Protein AF-A0A166QRY4-F1 (afdb_monomer_lite)

Organism: Pseudomonas fluorescens (NCBI:txid294)

Foldseek 3Di:
DDDDQPQADDALDWDAFPNATAHEHAKKFADVQVVPDPPPFDWDFQACQDPLQAGTIIDGLVVVVVSCVVPPPHFYAYPVRQCVVLVQDAWDAQKAWEDNDPQKGKIWGFQPVDHRRGSNRTHIMDMGGRQDDPVCVPPPPDRSVPRYHYGGDRSHSTDDDPTTGDHPVRVVVVVVVVVVVVVVVVVVVVVVVVVVVVVVVVVVVVVVVVVVVVVVVVVVVVVVVVVVVVVVVVPPVPDDPPLVLVVVLVVLVCVLAVPKDFDPDDDDPDDSQAKGKIKGDAPDPDDSQVVGPQWDWDQDPRNITIIIRHRDPPPPPDDD

Secondary structure (DSSP, 8-state):
-------S--SSSEEEETTEEEEEE--EESHHHHTSS-TT--EEEEEPPPTTSPPPEEEEHHHHHHHHHHSTTPEEEEHHHHHHHTT-----SSEEEEESSSS-EEEEEE-TTS-TTSGGGEEEEEEEBTTB-GGGTT-TT--HHHHSEEPP--GGG----SS----HHHHHHHHHHHHHHHHHHHHHHHHHHHHHHHHHHHHHHHHHHHHHHHHHHHHHHHHHHHHHHHHHHH---SS----HHHHHHHHHHHHH-TT-B----SS----TTS-EEEEPPTT-SS-HHHHSTTEEEEEETTTEEEEEEPPPP---PPP-

Structure (mmCIF, N/CA/C/O backbone):
data_AF-A0A166QRY4-F1
#
_entry.id   AF-A0A166QRY4-F1
#
loop_
_atom_site.group_PDB
_atom_site.id
_atom_site.type_symbol
_atom_site.label_atom_id
_atom_site.label_alt_id
_atom_site.label_comp_id
_atom_site.label_asym_id
_atom_site.label_entity_id
_atom_site.label_seq_id
_atom_site.pdbx_PDB_ins_code
_atom_site.Cartn_x
_atom_site.Cartn_y
_atom_site.Cartn_z
_atom_site.occupancy
_atom_site.B_iso_or_equiv
_atom_site.auth_seq_id
_atom_site.auth_comp_id
_atom_site.auth_asym_id
_atom_site.auth_atom_id
_atom_site.pdbx_PDB_model_num
ATOM 1 N N . MET A 1 1 ? -37.649 -19.626 8.887 1.00 35.50 1 MET A N 1
ATOM 2 C CA . MET A 1 1 ? -36.812 -19.601 10.100 1.00 35.50 1 MET A CA 1
ATOM 3 C C . MET A 1 1 ? -36.348 -18.174 10.238 1.00 35.50 1 MET A C 1
ATOM 5 O O . MET A 1 1 ? -35.526 -17.738 9.448 1.00 35.50 1 MET A O 1
ATOM 9 N N . ASP A 1 2 ? -37.020 -17.444 11.117 1.00 36.94 2 ASP A N 1
ATOM 10 C CA . ASP A 1 2 ? -36.810 -16.022 11.362 1.00 36.94 2 ASP A CA 1
ATOM 11 C C . ASP A 1 2 ? -35.565 -15.905 12.249 1.00 36.94 2 ASP A C 1
ATOM 13 O O . ASP A 1 2 ? -35.623 -16.169 13.449 1.00 36.94 2 ASP A O 1
ATOM 17 N N . GLN A 1 3 ? -34.403 -15.674 11.635 1.00 36.03 3 GLN A N 1
ATOM 18 C CA . GLN A 1 3 ? -33.195 -15.347 12.382 1.00 36.03 3 GLN A CA 1
ATOM 19 C C . GLN A 1 3 ? -33.330 -13.881 12.776 1.00 36.03 3 GLN A C 1
ATOM 21 O O . GLN A 1 3 ? -33.276 -12.997 11.923 1.00 36.03 3 GLN A O 1
ATOM 26 N N . THR A 1 4 ? -33.556 -13.629 14.064 1.00 43.25 4 THR A N 1
ATOM 27 C CA . THR A 1 4 ? -33.371 -12.303 14.655 1.00 43.25 4 THR A CA 1
ATOM 28 C C . THR A 1 4 ? -32.045 -11.730 14.156 1.00 43.25 4 THR A C 1
ATOM 30 O O . THR A 1 4 ? -31.038 -12.440 14.244 1.00 43.25 4 THR A O 1
ATOM 33 N N . PRO A 1 5 ? -32.019 -10.499 13.614 1.00 52.22 5 PRO A N 1
ATOM 34 C CA . PRO A 1 5 ? -30.778 -9.902 13.150 1.00 52.22 5 PRO A CA 1
ATOM 35 C C . PRO A 1 5 ? -29.805 -9.879 14.324 1.00 52.22 5 PRO A C 1
ATOM 37 O O . PRO A 1 5 ? -30.144 -9.392 15.406 1.00 52.22 5 PRO A O 1
ATOM 40 N N . ILE A 1 6 ? -28.627 -10.471 14.128 1.00 53.34 6 ILE A N 1
ATOM 41 C CA . ILE A 1 6 ? -27.557 -10.433 15.118 1.00 53.34 6 ILE A CA 1
ATOM 42 C C . ILE A 1 6 ? -27.237 -8.950 15.327 1.00 53.34 6 ILE A C 1
ATOM 44 O O . ILE A 1 6 ? -26.774 -8.277 14.408 1.00 53.34 6 ILE A O 1
ATOM 48 N N . LYS A 1 7 ? -27.568 -8.427 16.512 1.00 63.16 7 LYS A N 1
ATOM 49 C CA . LYS A 1 7 ? -27.348 -7.018 16.868 1.00 63.16 7 LYS A CA 1
ATOM 50 C C . LYS A 1 7 ? -25.873 -6.693 17.110 1.00 63.16 7 LYS A C 1
ATOM 52 O O . LYS A 1 7 ? -25.513 -5.523 17.074 1.00 63.16 7 LYS A O 1
ATOM 57 N N . TYR A 1 8 ? -25.053 -7.709 17.368 1.00 68.56 8 TYR A N 1
ATOM 58 C CA . TYR A 1 8 ? -23.663 -7.563 17.785 1.00 68.56 8 TYR A CA 1
ATOM 59 C C . TYR A 1 8 ? -22.704 -8.206 16.780 1.00 68.56 8 TYR A C 1
ATOM 61 O O . TYR A 1 8 ? -23.025 -9.197 16.126 1.00 68.56 8 TYR A O 1
ATOM 69 N N . THR A 1 9 ? -21.506 -7.646 16.655 1.00 69.62 9 THR A N 1
ATOM 70 C CA . THR A 1 9 ? -20.458 -8.207 15.793 1.00 69.62 9 THR A CA 1
ATOM 71 C C . THR A 1 9 ? -19.620 -9.179 16.616 1.00 69.62 9 THR A C 1
ATOM 73 O O . THR A 1 9 ? -18.906 -8.699 17.497 1.00 69.62 9 THR A O 1
ATOM 76 N N . PRO A 1 10 ? -19.644 -10.501 16.361 1.00 75.12 10 PRO A N 1
ATOM 77 C CA . PRO A 1 10 ? -18.723 -11.403 17.040 1.00 75.12 10 PRO A CA 1
ATOM 78 C C . PRO A 1 10 ? -17.288 -11.054 16.621 1.00 75.12 10 PRO A C 1
ATOM 80 O O . PRO A 1 10 ? -16.996 -10.882 15.434 1.00 75.12 10 PRO A O 1
ATOM 83 N N . LEU A 1 11 ? -16.402 -10.886 17.604 1.00 84.69 11 LEU A N 1
ATOM 84 C CA . LEU A 1 11 ? -14.993 -10.580 17.364 1.00 84.69 11 LEU A CA 1
ATOM 85 C C . LEU A 1 11 ? -14.175 -11.866 17.249 1.00 84.69 11 LEU A C 1
ATOM 87 O O . LEU A 1 11 ? -14.384 -12.814 17.997 1.00 84.69 11 LEU A O 1
ATOM 91 N N . GLY A 1 12 ? -13.196 -11.873 16.346 1.00 85.75 12 GLY A N 1
ATOM 92 C CA . GLY A 1 12 ? -12.256 -12.989 16.188 1.00 85.75 12 GLY A CA 1
ATOM 93 C C . GLY A 1 12 ? -12.793 -14.194 15.411 1.00 85.75 12 GLY A C 1
ATOM 94 O O . GLY A 1 12 ? -12.050 -15.150 15.203 1.00 85.75 12 GLY A O 1
ATOM 95 N N . GLU A 1 13 ? -14.034 -14.135 14.926 1.00 88.94 13 GLU A N 1
ATOM 96 C CA . GLU A 1 13 ? -14.637 -15.167 14.080 1.00 88.94 13 GLU A CA 1
ATOM 97 C C . GLU A 1 13 ? -14.944 -14.630 12.670 1.00 88.94 13 GLU A C 1
ATOM 99 O O . GLU A 1 13 ? -15.155 -13.422 12.496 1.00 88.94 13 GLU A O 1
ATOM 104 N N . PRO A 1 14 ? -14.963 -15.497 11.638 1.00 91.94 14 PRO A N 1
ATOM 105 C CA . PRO A 1 14 ? -15.370 -15.105 10.297 1.00 91.94 14 PRO A CA 1
ATOM 106 C C . PRO A 1 14 ? -16.837 -14.666 10.251 1.00 91.94 14 PRO A C 1
ATOM 108 O O . PRO A 1 14 ? -17.745 -15.398 10.641 1.00 91.94 14 PRO A O 1
ATOM 111 N N . ILE A 1 15 ? -17.069 -13.475 9.710 1.00 91.62 15 ILE A N 1
ATOM 112 C CA . ILE A 1 15 ? -18.391 -12.903 9.472 1.00 91.62 15 ILE A CA 1
ATOM 113 C C . ILE A 1 15 ? -18.492 -12.342 8.060 1.00 91.62 15 ILE A C 1
ATOM 115 O O . ILE A 1 15 ? -17.490 -12.042 7.413 1.00 91.62 15 ILE A O 1
ATOM 119 N N . VAL A 1 16 ? -19.719 -12.154 7.578 1.00 91.12 16 VAL A N 1
ATOM 120 C CA . VAL A 1 16 ? -19.966 -11.575 6.255 1.00 91.12 16 VAL A CA 1
ATOM 121 C C . VAL A 1 16 ? -20.345 -10.104 6.393 1.00 91.12 16 VAL A C 1
ATOM 123 O O . VAL A 1 16 ? -21.387 -9.779 6.956 1.00 91.12 16 VAL A O 1
ATOM 126 N N . ILE A 1 17 ? -19.521 -9.220 5.830 1.00 90.44 17 ILE A N 1
ATOM 127 C CA . ILE A 1 17 ? -19.792 -7.781 5.698 1.00 90.44 17 ILE A CA 1
ATOM 128 C C . ILE A 1 17 ? -19.629 -7.409 4.224 1.00 90.44 17 ILE A C 1
ATOM 130 O O . ILE A 1 17 ? -18.648 -7.797 3.591 1.00 90.44 17 ILE A O 1
ATOM 134 N N . ASP A 1 18 ? -20.589 -6.670 3.659 1.00 87.69 18 ASP A N 1
ATOM 135 C CA . ASP A 1 18 ? -20.570 -6.245 2.246 1.00 87.69 18 ASP A CA 1
ATOM 136 C C . ASP A 1 18 ? -20.353 -7.420 1.259 1.00 87.69 18 ASP A C 1
ATOM 138 O O . ASP A 1 18 ? -19.626 -7.329 0.268 1.00 87.69 18 ASP A O 1
ATOM 142 N N . GLY A 1 19 ? -20.932 -8.586 1.579 1.00 88.75 19 GLY A N 1
ATOM 143 C CA . GLY A 1 19 ? -20.804 -9.817 0.789 1.00 88.75 19 GLY A CA 1
ATOM 144 C C . GLY A 1 19 ? -19.414 -10.470 0.805 1.00 88.75 19 GLY A C 1
ATOM 145 O O . GLY A 1 19 ? -19.190 -11.414 0.049 1.00 88.75 19 GLY A O 1
ATOM 146 N N . GLN A 1 20 ? -18.483 -9.995 1.639 1.00 91.81 20 GLN A N 1
ATOM 147 C CA . GLN A 1 20 ? -17.152 -10.576 1.820 1.00 91.81 20 GLN A CA 1
ATOM 148 C C . GLN A 1 20 ? -17.028 -11.210 3.204 1.00 91.81 20 GLN A C 1
ATOM 150 O O . GLN A 1 20 ? -17.426 -10.618 4.204 1.00 91.81 20 GLN A O 1
ATOM 155 N N . GLU A 1 21 ? -16.431 -12.398 3.252 1.00 93.06 21 GLU A N 1
ATOM 156 C CA . GLU A 1 21 ? -16.035 -13.039 4.503 1.00 93.06 21 GLU A CA 1
ATOM 157 C C . GLU A 1 21 ? -14.782 -12.352 5.059 1.00 93.06 21 GLU A C 1
ATOM 159 O O . GLU A 1 21 ? -13.750 -12.238 4.385 1.00 93.06 21 GLU A O 1
ATOM 164 N N . VAL A 1 22 ? -14.898 -11.839 6.278 1.00 94.19 22 VAL A N 1
ATOM 165 C CA . VAL A 1 22 ? -13.875 -11.060 6.972 1.00 94.19 22 VAL A CA 1
ATOM 166 C C . VAL A 1 22 ? -13.855 -11.420 8.447 1.00 94.19 22 VAL A C 1
ATOM 168 O O . VAL A 1 22 ? -14.831 -11.929 8.983 1.00 94.19 22 VAL A O 1
ATOM 171 N N . ILE A 1 23 ? -12.763 -11.092 9.121 1.00 94.06 23 ILE A N 1
ATOM 172 C CA . ILE A 1 23 ? -12.686 -11.152 10.579 1.00 94.06 23 ILE A CA 1
ATOM 173 C C . ILE A 1 23 ? -12.652 -9.726 11.098 1.00 94.06 23 ILE A C 1
ATOM 175 O O . ILE A 1 23 ? -11.825 -8.918 10.664 1.00 94.06 23 ILE A O 1
ATOM 179 N N . VAL A 1 24 ? -13.542 -9.421 12.034 1.00 92.81 24 VAL A N 1
ATOM 180 C CA . VAL A 1 24 ? -13.483 -8.177 12.798 1.00 92.81 24 VAL A CA 1
ATOM 181 C C . VAL A 1 24 ? -12.777 -8.471 14.103 1.00 92.81 24 VAL A C 1
ATOM 183 O O . VAL A 1 24 ? -13.079 -9.451 14.781 1.00 92.81 24 VAL A O 1
ATOM 186 N N . PHE A 1 25 ? -11.788 -7.653 14.425 1.00 91.38 25 PHE A N 1
ATOM 187 C CA . PHE A 1 25 ? -10.904 -7.892 15.548 1.00 91.38 25 PHE A CA 1
ATOM 188 C C . PHE A 1 25 ? -10.776 -6.654 16.427 1.00 91.38 25 PHE A C 1
ATOM 190 O O . PHE A 1 25 ? -10.977 -5.528 15.963 1.00 91.38 25 PHE A O 1
ATOM 197 N N . ARG A 1 26 ? -10.431 -6.871 17.700 1.00 89.12 26 ARG A N 1
ATOM 198 C CA . ARG A 1 26 ? -10.209 -5.785 18.654 1.00 89.12 26 ARG A CA 1
ATOM 199 C C . ARG A 1 26 ? -9.051 -4.903 18.202 1.00 89.12 26 ARG A C 1
ATOM 201 O O . ARG A 1 26 ? -7.948 -5.367 17.921 1.00 89.12 26 ARG A O 1
ATOM 208 N N . ASP A 1 27 ? -9.316 -3.615 18.128 1.00 92.12 27 ASP A N 1
ATOM 209 C CA . ASP A 1 27 ? -8.338 -2.575 17.873 1.00 92.12 27 ASP A CA 1
ATOM 210 C C . ASP A 1 27 ? -8.426 -1.512 18.973 1.00 92.12 27 ASP A C 1
ATOM 212 O O . ASP A 1 27 ? -9.397 -1.417 19.727 1.00 92.12 27 ASP A O 1
ATOM 216 N N . VAL A 1 28 ? -7.366 -0.723 19.096 1.00 91.69 28 VAL A N 1
ATOM 217 C CA . VAL A 1 28 ? -7.230 0.318 20.109 1.00 91.69 28 VAL A CA 1
ATOM 218 C C . VAL A 1 28 ? -6.965 1.676 19.479 1.00 91.69 28 VAL A C 1
ATOM 220 O O . VAL A 1 28 ? -6.310 1.797 18.445 1.00 91.69 28 VAL A O 1
ATOM 223 N N . LEU A 1 29 ? -7.457 2.723 20.127 1.00 90.88 29 LEU A N 1
ATOM 224 C CA . LEU A 1 29 ? -7.289 4.114 19.743 1.00 90.88 29 LEU A CA 1
ATOM 225 C C . LEU A 1 29 ? -6.290 4.780 20.681 1.00 90.88 29 LEU A C 1
ATOM 227 O O . LEU A 1 29 ? -6.434 4.724 21.901 1.00 90.88 29 LEU A O 1
ATOM 231 N N . GLY A 1 30 ? -5.312 5.473 20.103 1.00 74.00 30 GLY A N 1
ATOM 232 C CA . GLY A 1 30 ? -4.407 6.336 20.858 1.00 74.00 30 GLY A CA 1
ATOM 233 C C . GLY A 1 30 ? -3.295 5.611 21.624 1.00 74.00 30 GLY A C 1
ATOM 234 O O . GLY A 1 30 ? -3.301 4.401 21.841 1.00 74.00 30 GLY A O 1
ATOM 235 N N . ALA A 1 31 ? -2.284 6.388 22.016 1.00 63.22 31 ALA A N 1
ATOM 236 C CA . ALA A 1 31 ? -1.049 5.873 22.609 1.00 63.22 31 ALA A CA 1
ATOM 237 C C . ALA A 1 31 ? -1.193 5.472 24.088 1.00 63.22 31 ALA A C 1
ATOM 239 O O . ALA A 1 31 ? -0.391 4.685 24.591 1.00 63.22 31 ALA A O 1
ATOM 240 N N . GLU A 1 32 ? -2.198 5.987 24.801 1.00 64.19 32 GLU A N 1
ATOM 241 C CA . GLU A 1 32 ? -2.432 5.612 26.202 1.00 64.19 32 GLU A CA 1
ATOM 242 C C . GLU A 1 32 ? -2.959 4.185 26.331 1.00 64.19 32 GLU A C 1
ATOM 244 O O . GLU A 1 32 ? -2.572 3.470 27.255 1.00 64.19 32 GLU A O 1
ATOM 249 N N . SER A 1 33 ? -3.744 3.740 25.352 1.00 58.81 33 SER A N 1
ATOM 250 C CA . SER A 1 33 ? -4.240 2.367 25.251 1.00 58.81 33 SER A CA 1
ATOM 251 C C . SER A 1 33 ? -3.088 1.368 25.078 1.00 58.81 33 SER A C 1
ATOM 253 O O . SER A 1 33 ? -3.091 0.305 25.686 1.00 58.81 33 SER A O 1
ATOM 255 N N . THR A 1 34 ? -2.024 1.750 24.359 1.00 60.09 34 THR A N 1
ATOM 256 C CA . THR A 1 34 ? -0.844 0.887 24.137 1.00 60.09 34 THR A CA 1
ATOM 257 C C . THR A 1 34 ? 0.122 0.789 25.318 1.00 60.09 34 THR A C 1
ATOM 259 O O . THR A 1 34 ? 0.982 -0.082 25.329 1.00 60.09 34 THR A O 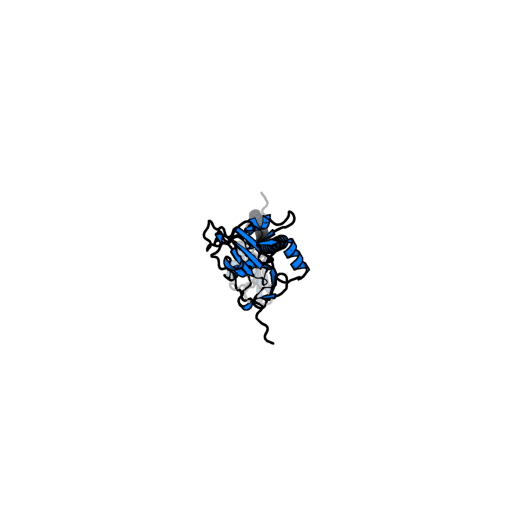1
ATOM 262 N N . ARG A 1 35 ? 0.016 1.674 26.320 1.00 59.41 35 ARG A N 1
ATOM 263 C CA . ARG A 1 35 ? 0.876 1.633 27.521 1.00 59.41 35 ARG A CA 1
ATOM 264 C C . ARG A 1 35 ? 0.404 0.620 28.567 1.00 59.41 35 ARG A C 1
ATOM 266 O O . ARG A 1 35 ? 1.101 0.417 29.556 1.00 59.41 35 ARG A O 1
ATOM 273 N N . LYS A 1 36 ? -0.795 0.060 28.385 1.00 57.81 36 LYS A N 1
ATOM 274 C CA . LYS A 1 36 ? -1.464 -0.830 29.347 1.00 57.81 36 LYS A CA 1
ATOM 275 C C . LYS A 1 36 ? -1.199 -2.300 29.080 1.00 57.81 36 LYS A C 1
ATOM 277 O O . LYS A 1 36 ? -1.257 -3.094 30.014 1.00 57.81 36 LYS A O 1
ATOM 282 N N . GLY A 1 37 ? -0.868 -2.622 27.836 1.00 54.72 37 GLY A N 1
ATOM 283 C CA . GLY A 1 37 ? -0.318 -3.911 27.485 1.00 54.72 37 GLY A CA 1
ATOM 284 C C . GLY A 1 37 ? 0.975 -4.151 28.236 1.00 54.72 37 GLY A C 1
ATOM 285 O O . GLY A 1 37 ? 1.810 -3.249 28.335 1.00 54.72 37 GLY A O 1
ATOM 286 N N . GLY A 1 38 ? 1.150 -5.345 28.798 1.00 55.06 38 GLY A N 1
ATOM 287 C CA . GLY A 1 38 ? 2.420 -5.704 29.430 1.00 55.06 38 GLY A CA 1
ATOM 288 C C . GLY A 1 38 ? 3.596 -5.524 28.458 1.00 55.06 38 GLY A C 1
ATOM 289 O O . GLY A 1 38 ? 3.404 -5.352 27.257 1.00 55.06 38 GLY A O 1
ATOM 290 N N . GLU A 1 39 ? 4.837 -5.646 28.940 1.00 53.44 39 GLU A N 1
ATOM 291 C CA . GLU A 1 39 ? 6.077 -5.467 28.146 1.00 53.44 39 GLU A CA 1
ATOM 292 C C . GLU A 1 39 ? 6.190 -6.337 26.860 1.00 53.44 39 GLU A C 1
ATOM 294 O O . GLU A 1 39 ? 7.189 -6.259 26.148 1.00 53.44 39 GLU A O 1
ATOM 299 N N . LYS A 1 40 ? 5.193 -7.178 26.550 1.00 58.53 40 LYS A N 1
ATOM 300 C CA . LYS A 1 40 ? 5.141 -8.105 25.412 1.00 58.53 40 LYS A CA 1
ATOM 301 C C . LYS A 1 40 ? 4.157 -7.724 24.297 1.00 58.53 40 LYS A C 1
ATOM 303 O O . LYS A 1 40 ? 4.198 -8.374 23.252 1.00 58.53 40 LYS A O 1
ATOM 308 N N . GLU A 1 41 ? 3.285 -6.736 24.485 1.00 68.88 41 GLU A N 1
ATOM 309 C CA . GLU A 1 41 ? 2.301 -6.361 23.457 1.00 68.88 41 GLU A CA 1
ATOM 310 C C . GLU A 1 41 ? 2.934 -5.427 22.420 1.00 68.88 41 GLU A C 1
ATOM 312 O O . GLU A 1 41 ? 3.417 -4.335 22.731 1.00 68.88 41 GLU A O 1
ATOM 317 N N . VAL A 1 42 ? 2.971 -5.877 21.164 1.00 83.00 42 VAL A N 1
ATOM 318 C CA . VAL A 1 42 ? 3.560 -5.120 20.057 1.00 83.00 42 VAL A CA 1
ATOM 319 C C . VAL A 1 42 ? 2.426 -4.615 19.185 1.00 83.00 42 VAL A C 1
ATOM 321 O O . VAL A 1 42 ? 1.813 -5.374 18.452 1.00 83.00 42 VAL A O 1
ATOM 324 N N . PHE A 1 43 ? 2.155 -3.315 19.234 1.00 86.94 43 PHE A N 1
ATOM 325 C CA . PHE A 1 43 ? 1.064 -2.729 18.458 1.00 86.94 43 PHE A CA 1
ATOM 326 C C . PHE A 1 43 ? 1.510 -2.279 17.064 1.00 86.94 43 PHE A C 1
ATOM 328 O O . PHE A 1 43 ? 2.552 -1.635 16.901 1.00 86.94 43 PHE A O 1
ATOM 335 N N . THR A 1 44 ? 0.688 -2.538 16.050 1.00 88.75 44 THR A N 1
ATOM 336 C CA . THR A 1 44 ? 0.875 -2.025 14.685 1.00 88.75 44 THR A CA 1
ATOM 337 C C . THR A 1 44 ? -0.204 -1.013 14.339 1.00 88.75 44 THR A C 1
ATOM 339 O O . THR A 1 44 ? -1.379 -1.239 14.602 1.00 88.75 44 THR A O 1
ATOM 342 N N . VAL A 1 45 ? 0.193 0.111 13.737 1.00 90.69 45 VAL A N 1
ATOM 343 C CA . VAL A 1 45 ? -0.746 1.132 13.260 1.00 90.69 45 VAL A CA 1
ATOM 344 C C . VAL A 1 45 ? -1.413 0.631 11.982 1.00 90.69 45 VAL A C 1
ATOM 346 O O . VAL A 1 45 ? -0.749 0.503 10.953 1.00 90.69 45 VAL A O 1
ATOM 349 N N . ILE A 1 46 ? -2.718 0.373 12.048 1.00 91.06 46 ILE A N 1
ATOM 350 C CA . ILE A 1 46 ? -3.523 -0.066 10.896 1.00 91.06 46 ILE A CA 1
ATOM 351 C C . ILE A 1 46 ? -4.190 1.109 10.184 1.00 91.06 46 ILE A C 1
ATOM 353 O O . ILE A 1 46 ? -4.393 1.068 8.973 1.00 91.06 46 ILE A O 1
ATOM 357 N N . GLU A 1 47 ? -4.465 2.187 10.918 1.00 91.62 47 GLU A N 1
ATOM 358 C CA . GLU A 1 47 ? -4.954 3.438 10.356 1.00 91.62 47 GLU A CA 1
ATOM 359 C C . GLU A 1 47 ? -4.287 4.616 11.079 1.00 91.62 47 GLU A C 1
ATOM 361 O O . GLU A 1 47 ? -4.348 4.696 12.310 1.00 91.62 47 GLU A O 1
ATOM 366 N N . PRO A 1 48 ? -3.621 5.536 10.357 1.00 91.62 48 PRO A N 1
ATOM 367 C CA . PRO A 1 48 ? -2.966 6.676 10.981 1.00 91.62 48 PRO A CA 1
ATOM 368 C C . PRO A 1 48 ? -3.986 7.637 11.606 1.00 91.62 48 PRO A C 1
ATOM 370 O O . PRO A 1 48 ? -5.197 7.540 11.386 1.00 91.62 48 PRO A O 1
ATOM 373 N N . ALA A 1 49 ? -3.479 8.592 12.388 1.00 92.19 49 ALA A N 1
ATOM 374 C CA . ALA A 1 49 ? -4.304 9.668 12.916 1.00 92.19 49 ALA A CA 1
ATOM 375 C C . ALA A 1 49 ? -4.992 10.428 11.769 1.00 92.19 49 ALA A C 1
ATOM 377 O O . ALA A 1 49 ? -4.374 10.735 10.745 1.00 92.19 49 ALA A O 1
ATOM 378 N N . SER A 1 50 ? -6.279 10.715 11.946 1.00 91.56 50 SER A N 1
ATOM 379 C CA . SER A 1 50 ? -7.080 11.421 10.945 1.00 91.56 50 SER A CA 1
ATOM 380 C C . SER A 1 50 ? -6.752 12.919 10.945 1.00 91.56 50 SER A C 1
ATOM 382 O O . SER A 1 50 ? -6.502 13.481 12.015 1.00 91.56 50 SER A O 1
ATOM 384 N N . PRO A 1 51 ? -6.869 13.621 9.800 1.00 87.81 51 PRO A N 1
ATOM 385 C CA . PRO A 1 51 ? -6.850 15.085 9.762 1.00 87.81 51 PRO A CA 1
ATOM 386 C C . PRO A 1 51 ? -7.892 15.746 10.680 1.00 87.81 51 PRO A C 1
ATOM 388 O O . PRO A 1 51 ? -7.681 16.868 11.128 1.00 87.81 51 PRO A O 1
ATOM 391 N N . SER A 1 52 ? -8.993 15.050 10.993 1.00 83.31 52 SER A N 1
ATOM 392 C CA . SER A 1 52 ? -10.013 15.505 11.953 1.00 83.31 52 SER A CA 1
ATOM 393 C C . SER A 1 52 ? -9.563 15.444 13.421 1.00 83.31 52 SER A C 1
ATOM 395 O O . SER A 1 52 ? -10.328 15.793 14.314 1.00 83.31 52 SER A O 1
ATOM 397 N N . GLY A 1 53 ? -8.339 14.982 13.690 1.00 86.81 53 GLY A N 1
ATOM 398 C CA . GLY A 1 53 ? -7.767 14.871 15.030 1.00 86.81 53 GLY A CA 1
ATOM 399 C C . GLY A 1 53 ? -8.018 13.532 15.725 1.00 86.81 53 GLY A C 1
ATOM 400 O O . GLY A 1 53 ? -7.486 13.328 16.811 1.00 86.81 53 GLY A O 1
ATOM 401 N N . ARG A 1 54 ? -8.760 12.601 15.104 1.00 93.12 54 ARG A N 1
ATOM 402 C CA . ARG A 1 54 ? -8.924 11.226 15.612 1.00 93.12 54 ARG A CA 1
ATOM 403 C C . ARG A 1 54 ? -7.545 10.567 15.812 1.00 93.12 54 ARG A C 1
ATOM 405 O O . ARG A 1 54 ? -6.752 10.585 14.862 1.00 93.12 54 ARG A O 1
ATOM 412 N N . PRO A 1 55 ? -7.264 9.945 16.973 1.00 93.00 55 PRO A N 1
ATOM 413 C CA . PRO A 1 55 ? -6.026 9.206 17.199 1.00 93.00 55 PRO A CA 1
ATOM 414 C C . PRO A 1 55 ? -5.822 8.064 16.200 1.00 93.00 55 PRO A C 1
ATOM 416 O O . PRO A 1 55 ? -6.771 7.580 15.585 1.00 93.00 55 PRO A O 1
ATOM 419 N N . ALA A 1 56 ? -4.576 7.612 16.056 1.00 92.62 56 ALA A N 1
ATOM 420 C CA . ALA A 1 56 ? -4.275 6.426 15.261 1.00 92.62 56 ALA A CA 1
ATOM 421 C C . ALA A 1 56 ? -4.984 5.185 15.829 1.00 92.62 56 ALA A C 1
ATOM 423 O O . ALA A 1 56 ? -5.147 5.066 17.046 1.00 92.62 56 ALA A O 1
ATOM 424 N N . ILE A 1 57 ? -5.371 4.282 14.930 1.00 93.25 57 ILE A N 1
ATOM 425 C CA . ILE A 1 57 ? -5.930 2.972 15.258 1.00 93.25 57 ILE A CA 1
ATOM 426 C C . ILE A 1 57 ? -4.801 1.955 15.202 1.00 93.25 57 ILE A C 1
ATOM 428 O O . ILE A 1 57 ? -4.070 1.879 14.205 1.00 93.25 57 ILE A O 1
ATOM 432 N N . LEU A 1 58 ? -4.657 1.182 16.269 1.00 92.00 58 LEU A N 1
ATOM 433 C CA . LEU A 1 58 ? -3.628 0.170 16.405 1.00 92.00 58 LEU A CA 1
ATOM 434 C C . LEU A 1 58 ? -4.243 -1.187 16.726 1.00 92.00 58 LEU A C 1
ATOM 436 O O . LEU A 1 58 ? -5.318 -1.271 17.302 1.00 92.00 58 LEU A O 1
ATOM 440 N N . ILE A 1 59 ? -3.536 -2.249 16.374 1.00 90.88 59 ILE A N 1
ATOM 441 C CA . ILE A 1 59 ? -3.916 -3.632 16.672 1.00 90.88 59 ILE A CA 1
ATOM 442 C C . ILE A 1 59 ? -2.723 -4.348 17.301 1.00 90.88 59 ILE A C 1
ATOM 444 O O . ILE A 1 59 ? -1.582 -4.027 16.947 1.00 90.88 59 ILE A O 1
ATOM 448 N N . ASP A 1 60 ? -2.960 -5.290 18.215 1.00 89.88 60 ASP A N 1
ATOM 449 C CA . ASP A 1 60 ? -1.883 -6.155 18.704 1.00 89.88 60 ASP A CA 1
ATOM 450 C C . ASP A 1 60 ? -1.419 -7.073 17.565 1.00 89.88 60 ASP A C 1
ATOM 452 O O . ASP A 1 60 ? -2.187 -7.819 16.955 1.00 89.88 60 ASP A O 1
ATOM 456 N N . GLU A 1 61 ? -0.132 -6.989 17.250 1.00 89.56 61 GLU A N 1
ATOM 457 C CA . GLU A 1 61 ? 0.517 -7.752 16.197 1.00 89.56 61 GLU A CA 1
ATOM 458 C C . GLU A 1 61 ? 0.572 -9.245 16.533 1.00 89.56 61 GLU A C 1
ATOM 460 O O . GLU A 1 61 ? 0.441 -10.070 15.629 1.00 89.56 61 GLU A O 1
ATOM 465 N N . ASN A 1 62 ? 0.708 -9.616 17.810 1.00 89.50 62 ASN A N 1
ATOM 466 C CA . ASN A 1 62 ? 0.710 -11.024 18.218 1.00 89.50 62 ASN A CA 1
ATOM 467 C C . ASN A 1 62 ? -0.639 -11.680 17.931 1.00 89.50 62 ASN A C 1
ATOM 469 O O . ASN A 1 62 ? -0.709 -12.813 17.460 1.00 89.50 62 ASN A O 1
ATOM 473 N N . GLU A 1 63 ? -1.714 -10.957 18.207 1.00 88.44 63 GLU A N 1
ATOM 474 C CA . GLU A 1 63 ? -3.070 -11.439 18.001 1.00 88.44 63 GLU A CA 1
ATOM 475 C C . GLU A 1 63 ? -3.448 -11.436 16.528 1.00 88.44 63 GLU A C 1
ATOM 477 O O . GLU A 1 63 ? -4.006 -12.417 16.041 1.00 88.44 63 GLU A O 1
ATOM 482 N N . LEU A 1 64 ? -3.051 -10.397 15.789 1.00 91.38 64 LEU A N 1
ATOM 483 C CA . LEU A 1 64 ? -3.200 -10.377 14.340 1.00 91.38 64 LEU A CA 1
ATOM 484 C C . LEU A 1 64 ? -2.473 -11.565 13.689 1.00 91.38 64 LEU A C 1
ATOM 486 O O . LEU A 1 64 ? -3.030 -12.189 12.788 1.00 91.38 64 LEU A O 1
ATOM 490 N N . ASN A 1 65 ? -1.273 -11.918 14.164 1.00 91.50 65 ASN A N 1
ATOM 491 C CA . ASN A 1 65 ? -0.550 -13.105 13.700 1.00 91.50 65 ASN A CA 1
ATOM 492 C C . ASN A 1 65 ? -1.315 -14.400 14.002 1.00 91.50 65 ASN A C 1
ATOM 494 O O . ASN A 1 65 ? -1.462 -15.222 13.103 1.00 91.50 65 ASN A O 1
ATOM 498 N N . ARG A 1 66 ? -1.871 -14.560 15.210 1.00 90.56 66 ARG A N 1
ATOM 499 C CA . ARG A 1 66 ? -2.714 -15.727 15.537 1.00 90.56 66 ARG A CA 1
ATOM 500 C C . ARG A 1 66 ? -3.920 -15.829 14.608 1.00 90.56 66 ARG A C 1
ATOM 502 O O . ARG A 1 66 ? -4.165 -16.887 14.050 1.00 90.56 66 ARG A O 1
ATOM 509 N N . MET A 1 67 ? -4.605 -14.719 14.333 1.00 91.12 67 MET A N 1
ATOM 510 C CA . MET A 1 67 ? -5.731 -14.715 13.389 1.00 91.12 67 MET A CA 1
ATOM 511 C C . MET A 1 67 ? -5.311 -15.111 11.966 1.00 91.12 67 MET A C 1
ATOM 513 O O . MET A 1 67 ? -6.092 -15.719 11.239 1.00 91.12 67 MET A O 1
ATOM 517 N N . ARG A 1 68 ? -4.083 -14.781 11.546 1.00 91.38 68 ARG A N 1
ATOM 518 C CA . ARG A 1 68 ? -3.529 -15.208 10.249 1.00 91.38 68 ARG A CA 1
ATOM 519 C C . ARG A 1 68 ? -3.201 -16.700 10.219 1.00 91.38 68 ARG A C 1
ATOM 521 O O . ARG A 1 68 ? -3.295 -17.299 9.150 1.00 91.38 68 ARG A O 1
ATOM 528 N N . GLU A 1 69 ? -2.806 -17.270 11.355 1.00 92.06 69 GLU A N 1
ATOM 529 C CA . GLU A 1 69 ? -2.554 -18.705 11.523 1.00 92.06 69 GLU A CA 1
ATOM 530 C C . GLU A 1 69 ? -3.864 -19.503 11.549 1.00 92.06 69 GLU A C 1
ATOM 532 O O . GLU A 1 69 ? -3.987 -20.485 10.817 1.00 92.06 69 GLU A O 1
ATOM 537 N N . ASP A 1 70 ? -4.847 -19.045 12.328 1.00 93.12 70 ASP A N 1
ATOM 538 C CA . ASP A 1 70 ? -6.144 -19.708 12.502 1.00 93.12 70 ASP A CA 1
ATOM 539 C C . ASP A 1 70 ? -7.014 -19.611 11.236 1.00 93.12 70 ASP A C 1
ATOM 541 O O . ASP A 1 70 ? -7.685 -20.572 10.855 1.00 93.12 70 ASP A O 1
ATOM 545 N N . TYR A 1 71 ? -6.965 -18.466 10.544 1.00 92.88 71 TYR A N 1
ATOM 546 C CA . TYR A 1 71 ? -7.797 -18.169 9.376 1.00 92.88 71 TYR A CA 1
ATOM 547 C C . TYR A 1 71 ? -6.964 -17.650 8.190 1.00 92.88 71 TYR A C 1
ATOM 549 O O . TYR A 1 71 ? -7.008 -16.462 7.832 1.00 92.88 71 TYR A O 1
ATOM 557 N N . PRO A 1 72 ? -6.189 -18.532 7.533 1.00 91.50 72 PRO A N 1
ATOM 558 C CA . PRO A 1 72 ? -5.282 -18.131 6.469 1.00 91.50 72 PRO A CA 1
ATOM 559 C C . PRO A 1 72 ? -6.039 -17.564 5.262 1.00 91.50 72 PRO A C 1
ATOM 561 O O . PRO A 1 72 ? -6.943 -18.185 4.708 1.00 91.50 72 PRO A O 1
ATOM 564 N N . GLY A 1 73 ? -5.628 -16.377 4.812 1.00 89.25 73 GLY A N 1
ATOM 565 C CA . GLY A 1 73 ? -6.183 -15.715 3.626 1.00 89.25 73 GLY A CA 1
ATOM 566 C C . GLY A 1 73 ? -7.450 -14.887 3.864 1.00 89.25 73 GLY A C 1
ATOM 567 O O . GLY A 1 73 ? -7.836 -14.133 2.967 1.00 89.25 73 GLY A O 1
ATOM 568 N N . ILE A 1 74 ? -8.056 -14.950 5.055 1.00 94.00 74 ILE A N 1
ATOM 569 C CA . ILE A 1 74 ? -9.191 -14.092 5.417 1.00 94.00 74 ILE A CA 1
ATOM 570 C C . ILE A 1 74 ? -8.676 -12.707 5.828 1.00 94.00 74 ILE A C 1
ATOM 572 O O . ILE A 1 74 ? -7.694 -12.560 6.561 1.00 94.00 74 ILE A O 1
ATOM 576 N N . LYS A 1 75 ? -9.331 -11.653 5.330 1.00 94.62 75 LYS A N 1
ATOM 577 C CA . LYS A 1 75 ? -8.971 -10.272 5.672 1.00 94.62 75 LYS A CA 1
ATOM 578 C C . LYS A 1 75 ? -9.428 -9.967 7.095 1.00 94.62 75 LYS A C 1
ATOM 580 O O . LYS A 1 75 ? -10.585 -10.192 7.431 1.00 94.62 75 LYS A O 1
ATOM 585 N N . VAL A 1 76 ? -8.527 -9.401 7.893 1.00 94.75 76 VAL A N 1
ATOM 586 C CA . VAL A 1 76 ? -8.843 -8.915 9.244 1.00 94.75 76 VAL A CA 1
ATOM 587 C C . VAL A 1 76 ? -8.978 -7.397 9.207 1.00 94.75 76 VAL A C 1
ATOM 589 O O . VAL A 1 76 ? -8.165 -6.727 8.567 1.00 94.75 76 VAL A O 1
ATOM 592 N N . PHE A 1 77 ? -9.980 -6.870 9.895 1.00 95.06 77 PHE A N 1
ATOM 593 C CA . PHE A 1 77 ? -10.239 -5.445 10.066 1.00 95.06 77 PHE A CA 1
ATOM 594 C C . PHE A 1 77 ? -10.420 -5.122 11.548 1.00 95.06 77 PHE A C 1
ATOM 596 O O . PHE A 1 77 ? -10.903 -5.958 12.309 1.00 95.06 77 PHE A O 1
ATOM 603 N N . GLY A 1 78 ? -10.042 -3.910 11.948 1.00 94.19 78 GLY A N 1
ATOM 604 C CA . GLY A 1 78 ? -10.307 -3.426 13.301 1.00 94.19 78 GLY A CA 1
ATOM 605 C C . GLY A 1 78 ? -11.784 -3.066 13.503 1.00 94.19 78 GLY A C 1
ATOM 606 O O . GLY A 1 78 ? -12.449 -2.612 12.566 1.00 94.19 78 GLY A O 1
ATOM 607 N N . LEU A 1 79 ? -12.302 -3.255 14.716 1.00 94.12 79 LEU A N 1
ATOM 608 C CA . LEU A 1 79 ? -13.660 -2.857 15.084 1.00 94.12 79 LEU A CA 1
ATOM 609 C C . LEU A 1 79 ? -13.858 -1.345 14.908 1.00 94.12 79 LEU A C 1
ATOM 611 O O . LEU A 1 79 ? -14.700 -0.913 14.116 1.00 94.12 79 LEU A O 1
ATOM 615 N N . TRP A 1 80 ? -13.058 -0.529 15.596 1.00 94.81 80 TRP A N 1
ATOM 616 C CA . TRP A 1 80 ? -13.114 0.925 15.488 1.00 94.81 80 TRP A CA 1
ATOM 617 C C . TRP A 1 80 ? -12.794 1.388 14.073 1.00 94.81 80 TRP A C 1
ATOM 619 O O . TRP A 1 80 ? -13.430 2.323 13.585 1.00 94.81 80 TRP A O 1
ATOM 629 N N . GLN A 1 81 ? -11.876 0.710 13.380 1.00 94.94 81 GLN A N 1
ATOM 630 C CA . GLN A 1 81 ? -11.590 0.964 11.969 1.00 94.94 81 GLN A CA 1
ATOM 631 C C . GLN A 1 81 ? -12.861 0.919 11.105 1.00 94.94 81 GLN A C 1
ATOM 633 O O . GLN A 1 81 ? -13.129 1.850 10.342 1.00 94.94 81 GLN A O 1
ATOM 638 N N . ILE A 1 82 ? -13.675 -0.131 11.243 1.00 94.81 82 ILE A N 1
ATOM 639 C CA . ILE A 1 82 ? -14.937 -0.263 10.503 1.00 94.81 82 ILE A CA 1
ATOM 640 C C . ILE A 1 82 ? -15.950 0.789 10.964 1.00 94.81 82 ILE A C 1
ATOM 642 O O . ILE A 1 82 ? -16.588 1.431 10.125 1.00 94.81 82 ILE A O 1
ATOM 646 N N . LEU A 1 83 ? -16.102 0.991 12.274 1.00 94.50 83 LEU A N 1
ATOM 647 C CA . LEU A 1 83 ? -17.100 1.914 12.819 1.00 94.50 83 LEU A CA 1
ATOM 648 C C . LEU A 1 83 ? -16.843 3.367 12.400 1.00 94.50 83 LEU A C 1
ATOM 650 O O . LEU A 1 83 ? -17.776 4.060 11.986 1.00 94.50 83 LEU A O 1
ATOM 654 N N . PHE A 1 84 ? -15.589 3.823 12.438 1.00 94.44 84 PHE A N 1
ATOM 655 C CA . PHE A 1 84 ? -15.219 5.155 11.957 1.00 94.44 84 PHE A CA 1
ATOM 656 C C . PHE A 1 84 ? -15.347 5.278 10.441 1.00 94.44 84 PHE A C 1
ATOM 658 O O . PHE A 1 84 ? -15.813 6.311 9.965 1.00 94.44 84 PHE A O 1
ATOM 665 N N . HIS A 1 85 ? -14.985 4.240 9.680 1.00 94.75 85 HIS A N 1
ATOM 666 C CA . HIS A 1 85 ? -15.130 4.254 8.223 1.00 94.75 85 HIS A CA 1
ATOM 667 C C . HIS A 1 85 ? -16.585 4.439 7.773 1.00 94.75 85 HIS A C 1
ATOM 669 O O . HIS A 1 85 ? -16.839 5.062 6.745 1.00 94.75 85 HIS A O 1
ATOM 675 N N . ASN A 1 86 ? -17.532 3.912 8.550 1.00 93.75 86 ASN A N 1
ATOM 676 C CA . ASN A 1 86 ? -18.965 3.991 8.275 1.00 93.75 86 ASN A CA 1
ATOM 677 C C . ASN A 1 86 ? -19.669 5.149 8.998 1.00 93.75 86 ASN A C 1
ATOM 679 O O . ASN A 1 86 ? -20.898 5.192 8.994 1.00 93.75 86 ASN A O 1
ATOM 683 N N . GLU A 1 87 ? -18.916 6.053 9.636 1.00 93.12 87 GLU A N 1
ATOM 684 C CA . GLU A 1 87 ? -19.453 7.196 10.390 1.00 93.12 87 GLU A CA 1
ATOM 685 C C . GLU A 1 87 ? -20.480 6.779 11.466 1.00 93.12 87 GLU A C 1
ATOM 687 O O . GLU A 1 87 ? -21.432 7.497 11.758 1.00 93.12 87 GLU A O 1
ATOM 692 N N . LYS A 1 88 ? -20.300 5.593 12.066 1.00 92.94 88 LYS A N 1
ATOM 693 C CA . LYS A 1 88 ? -21.212 5.039 13.085 1.00 92.94 88 LYS A CA 1
ATOM 694 C C . LYS A 1 88 ? -20.849 5.432 14.515 1.00 92.94 88 LYS A C 1
ATOM 696 O O . LYS A 1 88 ? -21.600 5.132 15.435 1.00 92.94 88 LYS A O 1
ATOM 701 N N . VAL A 1 89 ? -19.705 6.083 14.715 1.00 92.81 89 VAL A N 1
ATOM 702 C CA . VAL A 1 89 ? -19.256 6.534 16.036 1.00 92.81 89 VAL A CA 1
ATOM 703 C C . VAL A 1 89 ? -19.864 7.900 16.344 1.00 92.81 89 VAL A C 1
ATOM 705 O O . VAL A 1 89 ? -19.384 8.925 15.861 1.00 92.81 89 VAL A O 1
ATOM 708 N N . THR A 1 90 ? -20.905 7.910 17.175 1.00 92.31 90 THR A N 1
ATOM 709 C CA . THR A 1 90 ? -21.526 9.137 17.686 1.00 92.31 90 THR A CA 1
ATOM 710 C C . THR A 1 90 ? -20.851 9.554 18.989 1.00 92.31 90 THR A C 1
ATOM 712 O O . THR A 1 90 ? -20.938 8.849 19.992 1.00 92.31 90 THR A O 1
ATOM 715 N N . LEU A 1 91 ? -20.170 10.700 18.967 1.00 92.75 91 LEU A N 1
ATOM 716 C CA . LEU A 1 91 ? -19.535 11.305 20.140 1.00 92.75 91 LEU A CA 1
ATOM 717 C C . LEU A 1 91 ? -20.501 12.281 20.837 1.00 92.75 91 LEU A C 1
ATOM 719 O O . LEU A 1 91 ? -21.491 12.707 20.242 1.00 92.75 91 LEU A O 1
ATOM 723 N N . GLY A 1 92 ? -20.211 12.650 22.085 1.00 90.81 92 GLY A N 1
ATOM 724 C CA . GLY A 1 92 ? -21.024 13.612 22.844 1.00 90.81 92 GLY A CA 1
ATOM 725 C C . GLY A 1 92 ? -20.977 13.438 24.364 1.00 90.81 92 GLY A C 1
ATOM 726 O O . GLY A 1 92 ? -21.375 14.341 25.095 1.00 90.81 92 GLY A O 1
ATOM 727 N N . THR A 1 93 ? -20.453 12.313 24.845 1.00 91.81 93 THR A N 1
ATOM 728 C CA . THR A 1 93 ? -20.244 11.996 26.268 1.00 91.81 93 THR A CA 1
ATOM 729 C C . THR A 1 93 ? -18.781 11.641 26.527 1.00 91.81 93 THR A C 1
ATOM 731 O O . THR A 1 93 ? -18.006 11.460 25.589 1.00 91.81 93 THR A O 1
ATOM 734 N N . GLU A 1 94 ? -18.375 11.537 27.799 1.00 91.62 94 GLU A N 1
ATOM 735 C CA . GLU A 1 94 ? -17.021 11.059 28.126 1.00 91.62 94 GLU A CA 1
ATOM 736 C C . GLU A 1 94 ? -16.803 9.624 27.633 1.00 91.62 94 GLU A C 1
ATOM 738 O O . GLU A 1 94 ? -15.706 9.285 27.202 1.00 91.62 94 GLU A O 1
ATOM 743 N N . VAL A 1 95 ? -17.837 8.784 27.696 1.00 93.00 95 VAL A N 1
ATOM 744 C CA . VAL A 1 95 ? -17.746 7.370 27.337 1.00 93.00 95 VAL A CA 1
ATOM 745 C C . VAL A 1 95 ? -18.747 7.051 26.243 1.00 93.00 95 VAL A C 1
ATOM 747 O O . VAL A 1 95 ? -19.939 7.339 26.366 1.00 93.00 95 VAL A O 1
ATOM 750 N N . VAL A 1 96 ? -18.250 6.428 25.183 1.00 94.44 96 VAL A N 1
ATOM 751 C CA . VAL A 1 96 ? -19.049 5.857 24.099 1.00 94.44 96 VAL A CA 1
ATOM 752 C C . VAL A 1 96 ? -18.764 4.365 24.068 1.00 94.44 96 VAL A C 1
ATOM 754 O O . VAL A 1 96 ? -17.599 3.974 24.079 1.00 94.44 96 VAL A O 1
ATOM 757 N N . VAL A 1 97 ? -19.797 3.530 24.039 1.00 94.19 97 VAL A N 1
ATOM 758 C CA . VAL A 1 97 ? -19.658 2.070 24.075 1.00 94.19 97 VAL A CA 1
ATOM 759 C C . VAL A 1 97 ? -20.227 1.408 22.832 1.00 94.19 97 VAL A C 1
ATOM 761 O O . VAL A 1 97 ? -21.263 1.807 22.303 1.00 94.19 97 VAL A O 1
ATOM 764 N N . TYR A 1 98 ? -19.548 0.354 22.400 1.00 93.31 98 TYR A N 1
ATOM 765 C CA . TYR A 1 98 ? -20.016 -0.611 21.427 1.00 93.31 98 TYR A CA 1
ATOM 766 C C . TYR A 1 98 ? -20.257 -1.949 22.141 1.00 93.31 98 TYR A C 1
ATOM 768 O O . TYR A 1 98 ? -19.280 -2.612 22.506 1.00 93.31 98 TYR A O 1
ATOM 776 N N . PRO A 1 99 ? -21.520 -2.339 22.384 1.00 91.12 99 PRO A N 1
ATOM 777 C CA . PRO A 1 99 ? -21.822 -3.606 23.034 1.00 91.12 99 PRO A CA 1
ATOM 778 C C . PRO A 1 99 ? -21.476 -4.781 22.116 1.00 91.12 99 PRO A C 1
ATOM 780 O O . PRO A 1 99 ? -21.847 -4.795 20.940 1.00 91.12 99 PRO A O 1
ATOM 783 N N . LEU A 1 100 ? -20.751 -5.754 22.664 1.00 89.00 100 LEU A N 1
ATOM 784 C CA . LEU A 1 100 ? -20.490 -7.046 22.019 1.00 89.00 100 LEU A CA 1
ATOM 785 C C . LEU A 1 100 ? -21.432 -8.120 22.564 1.00 89.00 100 LEU A C 1
ATOM 787 O O . LEU A 1 100 ? -21.867 -8.991 21.815 1.00 89.00 100 LEU A O 1
ATOM 791 N N . ASP A 1 101 ? -21.775 -7.998 23.844 1.00 87.38 101 ASP A N 1
ATOM 792 C CA . ASP A 1 101 ? -22.790 -8.778 24.539 1.00 87.38 101 ASP A CA 1
ATOM 793 C C . ASP A 1 101 ? -23.539 -7.861 25.531 1.00 87.38 101 ASP A C 1
ATOM 795 O O . ASP A 1 101 ? -23.304 -6.649 25.596 1.00 87.38 101 ASP A O 1
ATOM 799 N N . ASP A 1 102 ? -24.438 -8.428 26.331 1.00 85.19 102 ASP A N 1
ATOM 800 C CA . ASP A 1 102 ? -25.271 -7.693 27.284 1.00 85.19 102 ASP A CA 1
ATOM 801 C C . ASP A 1 102 ? -24.455 -6.975 28.378 1.00 85.19 102 ASP A C 1
ATOM 803 O O . ASP A 1 102 ? -24.862 -5.909 28.848 1.00 85.19 102 ASP A O 1
ATOM 807 N N . ASN A 1 103 ? -23.297 -7.526 28.766 1.00 87.50 103 ASN A N 1
ATOM 808 C CA . ASN A 1 103 ? -22.462 -7.016 29.864 1.00 87.50 103 ASN A CA 1
ATOM 809 C C . ASN A 1 103 ? -21.011 -6.703 29.469 1.00 87.50 103 ASN A C 1
ATOM 811 O O . ASN A 1 103 ? -20.246 -6.216 30.305 1.00 87.50 103 ASN A O 1
ATOM 815 N N . GLU A 1 104 ? -20.623 -6.960 28.225 1.00 90.31 104 GLU A N 1
ATOM 816 C CA . GLU A 1 104 ? -19.267 -6.729 27.731 1.00 90.31 10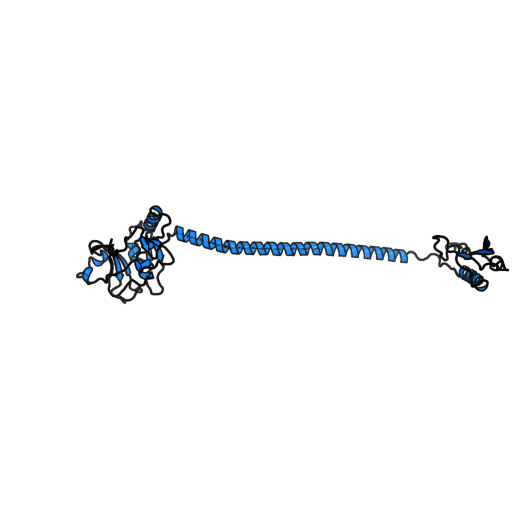4 GLU A CA 1
ATOM 817 C C . GLU A 1 104 ? -19.269 -6.031 26.374 1.00 90.31 104 GLU A C 1
ATOM 819 O O . GLU A 1 104 ? -20.242 -6.051 25.613 1.00 90.31 104 GLU A O 1
ATOM 824 N N . GLY A 1 105 ? -18.165 -5.361 26.076 1.00 91.75 105 GLY A N 1
ATOM 825 C CA . GLY A 1 105 ? -18.024 -4.640 24.827 1.00 91.75 105 GLY A CA 1
ATOM 826 C C . GLY A 1 105 ? -16.772 -3.789 24.772 1.00 91.75 105 GLY A C 1
ATOM 827 O O . GLY A 1 105 ? -15.919 -3.827 25.657 1.00 91.75 105 GLY A O 1
ATOM 828 N N . ALA A 1 106 ? -16.680 -2.982 23.723 1.00 92.50 106 ALA A N 1
ATOM 829 C CA . ALA A 1 106 ? -15.600 -2.024 23.548 1.00 92.50 106 ALA A CA 1
ATOM 830 C C . ALA A 1 106 ? -16.063 -0.617 23.948 1.00 92.50 106 ALA A C 1
ATOM 832 O O . ALA A 1 106 ? -17.230 -0.264 23.782 1.00 92.50 106 ALA A O 1
ATOM 833 N N . TYR A 1 107 ? -15.158 0.220 24.447 1.00 93.56 107 TYR A N 1
ATOM 834 C CA . TYR A 1 107 ? -15.441 1.623 24.747 1.00 93.56 107 TYR A CA 1
ATOM 835 C C . TYR A 1 107 ? -14.398 2.566 24.153 1.00 93.56 107 TYR A C 1
ATOM 837 O O . TYR A 1 107 ? -13.235 2.209 23.969 1.00 93.56 107 TYR A O 1
ATOM 845 N N . ILE A 1 108 ? -14.821 3.804 23.917 1.00 93.94 108 ILE A N 1
ATOM 846 C CA . ILE A 1 108 ? -13.977 4.970 23.674 1.00 93.94 108 ILE A CA 1
ATOM 847 C C . ILE A 1 108 ? -14.145 5.912 24.856 1.00 93.94 108 ILE A C 1
ATOM 849 O O . ILE A 1 108 ? -15.269 6.182 25.285 1.00 93.94 108 ILE A O 1
ATOM 853 N N . ARG A 1 109 ? -13.027 6.444 25.346 1.00 92.00 109 ARG A N 1
ATOM 854 C CA . ARG A 1 109 ? -13.002 7.477 26.373 1.00 92.00 109 ARG A CA 1
ATOM 855 C C . ARG A 1 109 ? -12.497 8.797 25.805 1.00 92.00 109 ARG A C 1
ATOM 857 O O . ARG A 1 109 ? -11.459 8.853 25.141 1.00 92.00 109 ARG A O 1
ATOM 864 N N . LEU A 1 110 ? -13.221 9.864 26.109 1.00 92.25 110 LEU A N 1
ATOM 865 C CA . LEU A 1 110 ? -12.927 11.230 25.714 1.00 92.25 110 LEU A CA 1
ATOM 866 C C . LEU A 1 110 ? -12.452 12.061 26.914 1.00 92.25 110 LEU A C 1
ATOM 868 O O . LEU A 1 110 ? -12.794 11.794 28.062 1.00 92.25 110 LEU A O 1
ATOM 872 N N . ASP A 1 111 ? -11.664 13.096 26.645 1.00 91.12 111 ASP A N 1
ATOM 873 C CA . ASP A 1 111 ? -11.243 14.088 27.631 1.00 91.12 111 ASP A CA 1
ATOM 874 C C . ASP A 1 111 ? -12.416 15.008 27.982 1.00 91.12 111 ASP A C 1
ATOM 876 O O . ASP A 1 111 ? -12.820 15.836 27.163 1.00 91.12 111 ASP A O 1
ATOM 880 N N . ARG A 1 112 ? -12.930 14.908 29.217 1.00 88.31 112 ARG A N 1
ATOM 881 C CA . ARG A 1 112 ? -13.999 15.789 29.730 1.00 88.31 112 ARG A CA 1
ATOM 882 C C . ARG A 1 112 ? -13.646 17.279 29.660 1.00 88.31 112 ARG A C 1
ATOM 884 O O . ARG A 1 112 ? -14.549 18.108 29.666 1.00 88.31 112 ARG A O 1
ATOM 891 N N . ASN A 1 113 ? -12.358 17.631 29.617 1.00 90.50 113 ASN A N 1
ATOM 892 C CA . ASN A 1 113 ? -11.910 19.026 29.561 1.00 90.50 113 ASN A CA 1
ATOM 893 C C . ASN A 1 113 ? -11.840 19.583 28.130 1.00 90.50 113 ASN A C 1
ATOM 895 O O . ASN A 1 113 ? -11.472 20.744 27.940 1.00 90.50 113 ASN A O 1
ATOM 899 N N . ARG A 1 114 ? -12.147 18.763 27.119 1.00 90.94 114 ARG A N 1
ATOM 900 C CA . ARG A 1 114 ? -12.157 19.137 25.702 1.00 90.94 114 ARG A CA 1
ATOM 901 C C . ARG A 1 114 ? -13.566 19.019 25.124 1.00 90.94 114 ARG A C 1
ATOM 903 O O . ARG A 1 114 ? -14.519 18.662 25.807 1.00 90.94 114 ARG A O 1
ATOM 910 N N . ASP A 1 115 ? -13.693 19.346 23.843 1.00 92.44 115 ASP A N 1
ATOM 911 C CA . ASP A 1 115 ? -14.948 19.211 23.111 1.00 92.44 115 ASP A CA 1
ATOM 912 C C . ASP A 1 115 ? -15.329 17.730 22.935 1.00 92.44 115 ASP A C 1
ATOM 914 O O . ASP A 1 115 ? -14.721 17.019 22.131 1.00 92.44 115 ASP A O 1
ATOM 918 N N . LEU A 1 116 ? -16.342 17.268 23.670 1.00 92.88 116 LEU A N 1
ATOM 919 C CA . LEU A 1 116 ? -16.827 15.883 23.641 1.00 92.88 116 LEU A CA 1
ATOM 920 C C . LEU A 1 116 ? -17.470 15.476 22.309 1.00 92.88 116 LEU A C 1
ATOM 922 O O . LEU A 1 116 ? -17.694 14.290 22.089 1.00 92.88 116 LEU A O 1
ATOM 926 N N . TYR A 1 117 ? -17.746 16.421 21.409 1.00 93.75 117 TYR A N 1
ATOM 927 C CA . TYR A 1 117 ? -18.224 16.121 20.057 1.00 93.75 117 TYR A CA 1
ATOM 928 C C . TYR A 1 117 ? -17.077 15.958 19.051 1.00 93.75 117 TYR A C 1
ATOM 930 O O . TYR A 1 117 ? -17.298 15.534 17.915 1.00 93.75 117 TYR A O 1
ATOM 938 N N . SER A 1 118 ? -15.842 16.263 19.455 1.00 92.94 118 SER A N 1
ATOM 939 C CA . SER A 1 118 ? -14.667 16.175 18.595 1.00 92.94 118 SER A CA 1
ATOM 940 C C . SER A 1 118 ? -13.917 14.857 18.770 1.00 92.94 118 SER A C 1
ATOM 942 O O . SER A 1 118 ? -13.537 14.466 19.875 1.00 92.94 118 SER A O 1
ATOM 944 N N . ALA A 1 119 ? -13.565 14.223 17.648 1.00 92.19 119 ALA A N 1
ATOM 945 C CA . ALA A 1 119 ? -12.708 13.037 17.640 1.00 92.19 119 ALA A CA 1
ATOM 946 C C . ALA A 1 119 ? -11.290 13.306 18.187 1.00 92.19 119 ALA A C 1
ATOM 948 O O . ALA A 1 119 ? -10.606 12.369 18.592 1.00 92.19 119 ALA A O 1
ATOM 949 N N . SER A 1 120 ? -10.848 14.569 18.236 1.00 91.56 120 SER A N 1
ATOM 950 C CA . SER A 1 120 ? -9.569 14.965 18.848 1.00 91.56 120 SER A CA 1
ATOM 951 C C . SER A 1 120 ? -9.550 14.893 20.376 1.00 91.56 120 SER A C 1
ATOM 953 O O . SER A 1 120 ? -8.482 14.997 20.988 1.00 91.56 120 SER A O 1
ATOM 955 N N . SER A 1 121 ? -10.718 14.723 20.991 1.00 92.75 121 SER A N 1
ATOM 956 C CA . SER A 1 121 ? -10.862 14.555 22.435 1.00 92.75 121 SER A CA 1
ATOM 957 C C . SER A 1 121 ? -10.726 13.102 22.866 1.00 92.75 121 SER A C 1
ATOM 959 O O . SER A 1 121 ? -10.663 12.850 24.060 1.00 92.75 121 SER A O 1
ATOM 961 N N . ILE A 1 122 ? -10.650 12.148 21.932 1.00 92.50 122 ILE A N 1
ATOM 962 C CA . ILE A 1 122 ? -10.448 10.732 22.251 1.00 92.50 122 ILE A CA 1
ATOM 963 C C . ILE A 1 122 ? -9.068 10.545 22.893 1.00 92.50 122 ILE A C 1
ATOM 965 O O . ILE A 1 122 ? -8.045 10.856 22.279 1.00 92.50 122 ILE A O 1
ATOM 969 N N . ILE A 1 123 ? -9.050 10.018 24.118 1.00 89.25 123 ILE A N 1
ATOM 970 C CA . ILE A 1 123 ? -7.825 9.728 24.874 1.00 89.25 123 ILE A CA 1
ATOM 971 C C . ILE A 1 123 ? -7.429 8.262 24.696 1.00 89.25 123 ILE A C 1
ATOM 973 O O . ILE A 1 123 ? -6.280 7.957 24.363 1.00 89.25 123 ILE A O 1
ATOM 977 N N . SER A 1 124 ? -8.383 7.360 24.925 1.00 88.94 124 SER A N 1
ATOM 978 C CA . SER A 1 124 ? -8.155 5.918 24.960 1.00 88.94 124 SER A CA 1
ATOM 979 C C . SER A 1 124 ? -9.363 5.141 24.446 1.00 88.94 124 SER A C 1
ATOM 981 O O . SER A 1 124 ? -10.470 5.668 24.302 1.00 88.94 124 SER A O 1
ATOM 983 N N . SER A 1 125 ? -9.135 3.863 24.177 1.00 92.00 125 SER A N 1
ATOM 984 C CA . SER A 1 125 ? -10.185 2.868 24.016 1.00 92.00 125 SER A CA 1
ATOM 985 C C . SER A 1 125 ? -9.772 1.584 24.722 1.00 92.00 125 SER A C 1
ATOM 987 O O . SER A 1 125 ? -8.587 1.344 24.959 1.00 92.00 125 SER A O 1
ATOM 989 N N . GLY A 1 126 ? -10.747 0.742 25.017 1.00 89.38 126 GLY A N 1
ATOM 990 C CA . GLY A 1 126 ? -10.506 -0.548 25.642 1.00 89.38 126 GLY A CA 1
ATOM 991 C C . GLY A 1 126 ? -11.761 -1.396 25.648 1.00 89.38 126 GLY A C 1
ATOM 992 O O . GLY A 1 126 ? -12.718 -1.110 24.928 1.00 89.38 126 GLY A O 1
ATOM 993 N N . GLU A 1 127 ? -11.747 -2.422 26.484 1.00 89.62 127 GLU A N 1
ATOM 994 C CA . GLU A 1 127 ? -12.874 -3.320 26.695 1.00 89.62 127 GLU A CA 1
ATOM 995 C C . GLU A 1 127 ? -13.445 -3.113 28.096 1.00 89.62 127 GLU A C 1
ATOM 997 O O . GLU A 1 127 ? -12.714 -2.832 29.052 1.00 89.62 127 GLU A O 1
ATOM 1002 N N . TYR A 1 128 ? -14.762 -3.228 28.207 1.00 90.62 128 TYR A N 1
ATOM 1003 C CA . TYR A 1 128 ? -15.452 -3.325 29.482 1.00 90.62 128 TYR A CA 1
ATOM 1004 C C . TYR A 1 128 ? -16.004 -4.736 29.631 1.00 90.62 128 TYR A C 1
ATOM 1006 O O . TYR A 1 128 ? -16.463 -5.339 28.663 1.00 90.62 128 TYR A O 1
ATOM 1014 N N . VAL A 1 129 ? -15.962 -5.243 30.856 1.00 90.12 129 VAL A N 1
ATOM 1015 C CA . VAL A 1 129 ? -16.457 -6.574 31.221 1.00 90.12 129 VAL A CA 1
ATOM 1016 C C . VAL A 1 129 ? -17.306 -6.402 32.469 1.00 90.12 129 VAL A C 1
ATOM 1018 O O . VAL A 1 129 ? -16.978 -5.571 33.315 1.00 90.12 129 VAL A O 1
ATOM 1021 N N . ASP A 1 130 ? -18.416 -7.128 32.570 1.00 88.00 130 ASP A N 1
ATOM 1022 C CA . ASP A 1 130 ? -19.374 -7.012 33.677 1.00 88.00 130 ASP A CA 1
ATOM 1023 C C . ASP A 1 130 ? -19.866 -5.567 33.910 1.00 88.00 130 ASP A C 1
ATOM 1025 O O . ASP A 1 130 ? -20.025 -5.112 35.043 1.00 88.00 130 ASP A O 1
ATOM 1029 N N . ASN A 1 131 ? -20.094 -4.820 32.820 1.00 86.25 131 ASN A N 1
ATOM 1030 C CA . ASN A 1 131 ? -20.445 -3.391 32.820 1.00 86.25 131 ASN A CA 1
ATOM 1031 C C . ASN A 1 131 ? -19.439 -2.488 33.563 1.00 86.25 131 ASN A C 1
ATOM 1033 O O . ASN A 1 131 ? -19.788 -1.393 34.013 1.00 86.25 131 ASN A O 1
ATOM 1037 N N . PHE A 1 132 ? -18.184 -2.924 33.674 1.00 86.19 132 PHE A N 1
ATOM 1038 C CA . PHE A 1 132 ? -17.142 -2.233 34.420 1.00 86.19 132 PHE A CA 1
ATOM 1039 C C . PHE A 1 132 ? -15.979 -1.797 33.521 1.00 86.19 132 PHE A C 1
ATOM 1041 O O . PHE A 1 132 ? -15.398 -2.592 32.783 1.00 86.19 132 PHE A O 1
ATOM 1048 N N . ILE A 1 133 ? -15.602 -0.517 33.629 1.00 87.31 133 ILE A N 1
ATOM 1049 C CA . ILE A 1 133 ? -14.416 0.063 32.987 1.00 87.31 133 ILE A CA 1
ATOM 1050 C C . ILE A 1 133 ? -13.374 0.342 34.067 1.00 87.31 133 ILE A C 1
ATOM 1052 O O . ILE A 1 133 ? -13.542 1.237 34.898 1.00 87.31 133 ILE A O 1
ATOM 1056 N N . SER A 1 134 ? -12.255 -0.381 34.020 1.00 82.31 134 SER A N 1
ATOM 1057 C CA . SER A 1 134 ? -11.177 -0.277 35.015 1.00 82.31 134 SER A CA 1
ATOM 1058 C C . SER A 1 134 ? -10.609 1.141 35.157 1.00 82.31 134 SER A C 1
ATOM 1060 O O . SER A 1 134 ? -10.254 1.565 36.255 1.00 82.31 134 SER A O 1
ATOM 1062 N N . GLU A 1 135 ? -10.576 1.917 34.073 1.00 78.50 135 GLU A N 1
ATOM 1063 C CA . GLU A 1 135 ? -10.083 3.300 34.078 1.00 78.50 135 GLU A CA 1
ATOM 1064 C C . GLU A 1 135 ? -10.976 4.294 34.822 1.00 78.50 135 GLU A C 1
ATOM 1066 O O . GLU A 1 135 ? -10.525 5.388 35.170 1.00 78.50 135 GLU A O 1
ATOM 1071 N N . LEU A 1 136 ? -12.244 3.935 35.015 1.00 79.19 136 LEU A N 1
ATOM 1072 C CA . LEU A 1 136 ? -13.256 4.769 35.655 1.00 79.19 136 LEU A CA 1
ATOM 1073 C C . LEU A 1 136 ? -13.584 4.271 37.065 1.00 79.19 136 LEU A C 1
ATOM 1075 O O . LEU A 1 136 ? -14.411 4.871 37.741 1.00 79.19 136 LEU A O 1
ATOM 1079 N N . ALA A 1 137 ? -12.872 3.249 37.554 1.00 69.19 137 ALA A N 1
ATOM 1080 C CA . ALA A 1 137 ? -13.067 2.630 38.866 1.00 69.19 137 ALA A CA 1
ATOM 1081 C C . ALA A 1 137 ? -12.944 3.593 40.069 1.00 69.19 137 ALA A C 1
ATOM 1083 O O . ALA A 1 137 ? -13.316 3.233 41.181 1.00 69.19 137 ALA A O 1
ATOM 1084 N N . GLY A 1 138 ? -12.407 4.802 39.866 1.00 64.50 138 GLY A N 1
ATOM 1085 C CA . GLY A 1 138 ? -12.299 5.855 40.883 1.00 64.50 138 GLY A CA 1
ATOM 1086 C C . GLY A 1 138 ? -13.245 7.044 40.686 1.00 64.50 138 GLY A C 1
ATOM 1087 O O . GLY A 1 138 ? -13.194 7.985 41.476 1.00 64.50 138 GLY A O 1
ATOM 1088 N N . VAL A 1 139 ? -14.074 7.042 39.637 1.00 71.62 139 VAL A N 1
ATOM 1089 C CA . VAL A 1 139 ? -15.051 8.106 39.384 1.00 71.62 139 VAL A CA 1
ATOM 1090 C C . VAL A 1 139 ? -16.317 7.778 40.164 1.00 71.62 139 VAL A C 1
ATOM 1092 O O . VAL A 1 139 ? -17.059 6.864 39.818 1.00 71.62 139 VAL A O 1
ATOM 1095 N N . VAL A 1 140 ? -16.539 8.519 41.247 1.00 57.72 140 VAL A N 1
ATOM 1096 C CA . VAL A 1 140 ? -17.779 8.450 42.025 1.00 57.72 140 VAL A CA 1
ATOM 1097 C C . VAL A 1 140 ? -18.934 8.870 41.103 1.00 57.72 140 VAL A C 1
ATOM 1099 O O . VAL A 1 140 ? -18.807 9.866 40.393 1.00 57.72 140 VAL A O 1
ATOM 1102 N N . ASP A 1 141 ? -20.012 8.085 41.096 1.00 66.44 141 ASP A N 1
ATOM 1103 C CA . ASP A 1 141 ? -21.270 8.307 40.357 1.00 66.44 141 ASP A CA 1
ATOM 1104 C C . ASP A 1 141 ? -21.303 7.977 38.850 1.00 66.44 141 ASP A C 1
ATOM 1106 O O . ASP A 1 141 ? -22.322 8.235 38.223 1.00 66.44 141 ASP A O 1
ATOM 1110 N N . PHE A 1 142 ? -20.267 7.371 38.251 1.00 75.50 142 PHE A N 1
ATOM 1111 C CA . PHE A 1 142 ? -20.368 6.925 36.850 1.00 75.50 142 PHE A CA 1
ATOM 1112 C C . PHE A 1 142 ? -21.120 5.591 36.729 1.00 75.50 142 PHE A C 1
ATOM 1114 O O . PHE A 1 142 ? -20.655 4.559 37.224 1.00 75.50 142 PHE A O 1
ATOM 1121 N N . VAL A 1 143 ? -22.245 5.592 36.013 1.00 81.00 143 VAL A N 1
ATOM 1122 C CA . VAL A 1 143 ? -23.037 4.398 35.697 1.00 81.00 143 VAL A CA 1
ATOM 1123 C C . VAL A 1 143 ? -23.028 4.181 34.188 1.00 81.00 143 VAL A C 1
ATOM 1125 O O . VAL A 1 143 ? -23.663 4.911 33.434 1.00 81.00 143 VAL A O 1
ATOM 1128 N N . LEU A 1 144 ? -22.355 3.117 33.730 1.00 83.12 144 LEU A N 1
ATOM 1129 C CA . LEU A 1 144 ? -22.178 2.822 32.300 1.00 83.12 144 LEU A CA 1
ATOM 1130 C C . LEU A 1 144 ? -23.501 2.773 31.517 1.00 83.12 144 LEU A C 1
ATOM 1132 O O . LEU A 1 144 ? -23.556 3.153 30.352 1.00 83.12 144 LEU A O 1
ATOM 1136 N N . ALA A 1 145 ? -24.568 2.282 32.148 1.00 80.75 145 ALA A N 1
ATOM 1137 C CA . ALA A 1 145 ? -25.881 2.179 31.522 1.00 80.75 145 ALA A CA 1
ATOM 1138 C C . ALA A 1 145 ? -26.570 3.536 31.298 1.00 80.75 145 ALA A C 1
ATOM 1140 O O . ALA A 1 145 ? -27.400 3.632 30.397 1.00 80.75 145 ALA A O 1
ATOM 1141 N N . GLU A 1 146 ? -26.239 4.553 32.094 1.00 83.50 146 GLU A N 1
ATOM 1142 C CA . GLU A 1 146 ? -26.915 5.856 32.098 1.00 83.50 146 GLU A CA 1
ATOM 1143 C C . GLU A 1 146 ? -26.057 6.951 31.448 1.00 83.50 146 GLU A C 1
ATOM 1145 O O . GLU A 1 146 ? -26.576 7.785 30.709 1.00 83.50 146 GLU A O 1
ATOM 1150 N N . ASP A 1 147 ? -24.741 6.914 31.669 1.00 85.25 147 ASP A N 1
ATOM 1151 C CA . ASP A 1 147 ? -23.820 7.990 31.287 1.00 85.25 147 ASP A CA 1
ATOM 1152 C C . ASP A 1 147 ? -23.129 7.777 29.932 1.00 85.25 147 ASP A C 1
ATOM 1154 O O . ASP A 1 147 ? -22.537 8.712 29.379 1.00 85.25 147 ASP A O 1
ATOM 1158 N N . ALA A 1 148 ? -23.154 6.553 29.393 1.00 89.88 148 ALA A N 1
ATOM 1159 C CA . ALA A 1 148 ? -22.484 6.233 28.137 1.00 89.88 148 ALA A CA 1
ATOM 1160 C C . ALA A 1 148 ? -23.439 6.260 26.939 1.00 89.88 148 ALA A C 1
ATOM 1162 O O . ALA A 1 148 ? -24.547 5.722 26.979 1.00 89.88 148 ALA A O 1
ATOM 1163 N N . ILE A 1 149 ? -22.966 6.805 25.815 1.00 92.44 149 ILE A N 1
ATOM 1164 C CA . ILE A 1 149 ? -23.660 6.658 24.532 1.00 92.44 149 ILE A CA 1
ATOM 1165 C C . ILE A 1 149 ? -23.427 5.234 24.027 1.00 92.44 149 ILE A C 1
ATOM 1167 O O . ILE A 1 149 ? -22.286 4.836 23.796 1.00 92.44 149 ILE A O 1
ATOM 1171 N N . ARG A 1 150 ? -24.508 4.478 23.820 1.00 92.12 150 ARG A N 1
ATOM 1172 C CA . ARG A 1 150 ? -24.466 3.139 23.219 1.00 92.12 150 ARG A CA 1
ATOM 1173 C C . ARG A 1 150 ? -24.594 3.237 21.703 1.00 92.12 150 ARG A C 1
ATOM 1175 O O . ARG A 1 150 ? -25.554 3.815 21.196 1.00 92.12 150 ARG A O 1
ATOM 1182 N N . LEU A 1 151 ? -23.630 2.673 20.984 1.00 91.00 151 LEU A N 1
ATOM 1183 C CA . LEU A 1 151 ? -23.661 2.596 19.528 1.00 91.00 151 LEU A CA 1
ATOM 1184 C C . LEU A 1 151 ? -24.515 1.404 19.093 1.00 91.00 151 LEU A C 1
ATOM 1186 O O . LEU A 1 151 ? -24.202 0.260 19.410 1.00 91.00 151 LEU A O 1
ATOM 1190 N N . GLU A 1 152 ? -25.572 1.674 18.332 1.00 86.75 152 GLU A N 1
ATOM 1191 C CA . GLU A 1 152 ? -26.380 0.640 17.686 1.00 86.75 152 GLU A CA 1
ATOM 1192 C C . GLU A 1 152 ? -25.981 0.530 16.214 1.00 86.75 152 GLU A C 1
ATOM 1194 O O . GLU A 1 152 ? -26.126 1.480 15.438 1.00 86.75 152 GLU A O 1
ATOM 1199 N N . VAL A 1 153 ? -25.448 -0.628 15.823 1.00 85.44 153 VAL A N 1
ATOM 1200 C CA . VAL A 1 153 ? -24.902 -0.840 14.482 1.00 85.44 153 VAL A CA 1
ATOM 1201 C C . VAL A 1 153 ? -25.481 -2.107 13.885 1.00 85.44 153 VAL A C 1
ATOM 1203 O O . VAL A 1 153 ? -25.393 -3.183 14.459 1.00 85.44 153 VAL A O 1
ATOM 1206 N N . ASP A 1 154 ? -26.054 -1.966 12.697 1.00 84.94 154 ASP A N 1
ATOM 1207 C CA . ASP A 1 154 ? -26.524 -3.089 11.899 1.00 84.94 154 ASP A CA 1
ATOM 1208 C C . ASP A 1 154 ? -25.413 -3.535 10.939 1.00 84.94 154 ASP A C 1
ATOM 1210 O O . ASP A 1 154 ? -24.958 -2.753 10.095 1.00 84.94 154 ASP A O 1
ATOM 1214 N N . LEU A 1 155 ? -25.000 -4.801 11.057 1.00 81.31 155 LEU A N 1
ATOM 1215 C CA . LEU A 1 155 ? -23.990 -5.440 10.208 1.00 81.31 155 LEU A CA 1
ATOM 1216 C C . LEU A 1 155 ? -24.301 -5.306 8.712 1.00 81.31 155 LEU A C 1
ATOM 1218 O O . LEU A 1 155 ? -23.386 -5.151 7.904 1.00 81.31 155 LEU A O 1
ATOM 1222 N N . SER A 1 156 ? -25.583 -5.318 8.336 1.00 83.62 156 SER A N 1
ATOM 1223 C CA . SER A 1 156 ? -26.012 -5.232 6.935 1.00 83.62 156 SER A CA 1
ATOM 1224 C C . SER A 1 156 ? -25.716 -3.874 6.286 1.00 83.62 156 SER A C 1
ATOM 1226 O O . SER A 1 156 ? -25.669 -3.767 5.060 1.00 83.62 156 SER A O 1
ATOM 1228 N N . GLN A 1 157 ? -25.491 -2.835 7.095 1.00 87.25 157 GLN A N 1
ATOM 1229 C CA . GLN A 1 157 ? -25.209 -1.476 6.632 1.00 87.25 157 GLN A CA 1
ATOM 1230 C C . GLN A 1 157 ? -23.714 -1.157 6.575 1.00 87.25 157 GLN A C 1
ATOM 1232 O O . GLN A 1 157 ? -23.339 -0.076 6.112 1.00 87.25 157 GLN A O 1
ATOM 1237 N N . LEU A 1 158 ? -22.863 -2.052 7.077 1.00 90.25 158 LEU A N 1
ATOM 1238 C CA . LEU A 1 158 ? -21.432 -1.812 7.167 1.00 90.25 158 LEU A CA 1
ATOM 1239 C C . LEU A 1 158 ? -20.739 -2.064 5.830 1.00 90.25 158 LEU A C 1
ATOM 1241 O O . LEU A 1 158 ? -20.961 -3.068 5.156 1.00 90.25 158 LEU A O 1
ATOM 1245 N N . LYS A 1 159 ? -19.846 -1.143 5.477 1.00 93.69 159 LYS A N 1
ATOM 1246 C CA . LYS A 1 159 ? -18.909 -1.258 4.361 1.00 93.69 159 LYS A CA 1
ATOM 1247 C C . LYS A 1 159 ? -17.503 -1.486 4.878 1.00 93.69 159 LYS A C 1
ATOM 1249 O O . LYS A 1 159 ? -17.118 -0.978 5.934 1.00 93.69 159 LYS A O 1
ATOM 1254 N N . LEU A 1 160 ? -16.718 -2.218 4.099 1.00 94.00 160 LEU A N 1
ATOM 1255 C CA . LEU A 1 160 ? -15.341 -2.526 4.452 1.00 94.00 160 LEU A CA 1
ATOM 1256 C C . LEU A 1 160 ? -14.389 -1.383 4.067 1.00 94.00 160 LEU A C 1
ATOM 1258 O O . LEU A 1 160 ? -14.436 -0.903 2.928 1.00 94.00 160 LEU A O 1
ATOM 1262 N N . PRO A 1 161 ? -13.469 -0.984 4.966 1.00 93.56 161 PRO A N 1
ATOM 1263 C CA . PRO A 1 161 ? -12.364 -0.101 4.618 1.00 93.56 161 PRO A CA 1
ATOM 1264 C C . PRO A 1 161 ? -11.524 -0.663 3.458 1.00 93.56 161 PRO A C 1
ATOM 1266 O O . PRO A 1 161 ? -11.391 -1.873 3.273 1.00 93.56 161 PRO A O 1
ATOM 1269 N N . LYS A 1 162 ? -10.876 0.219 2.684 1.00 90.88 162 LYS A N 1
ATOM 1270 C CA . LYS A 1 162 ? -10.028 -0.195 1.543 1.00 90.88 162 LYS A CA 1
ATOM 1271 C C . LYS A 1 162 ? -8.815 -1.027 1.964 1.00 90.88 162 LYS A C 1
ATOM 1273 O O . LYS A 1 162 ? -8.323 -1.840 1.181 1.00 90.88 162 LYS A O 1
ATOM 1278 N N . THR A 1 163 ? -8.290 -0.768 3.156 1.00 90.88 163 THR A N 1
ATOM 1279 C CA . THR A 1 163 ? -7.063 -1.374 3.669 1.00 90.88 163 THR A CA 1
ATOM 1280 C C . THR A 1 163 ? -7.382 -2.239 4.884 1.00 90.88 163 THR A C 1
ATOM 1282 O O . THR A 1 163 ? -7.802 -1.684 5.900 1.00 90.88 163 THR A O 1
ATOM 1285 N N . PRO A 1 164 ? -7.184 -3.566 4.809 1.00 93.62 164 PRO A N 1
ATOM 1286 C CA . PRO A 1 164 ? -7.278 -4.420 5.986 1.00 93.62 164 PRO A CA 1
ATOM 1287 C C . PRO A 1 164 ? -6.118 -4.149 6.950 1.00 93.62 164 PRO A C 1
ATOM 1289 O O . PRO A 1 164 ? -5.148 -3.468 6.605 1.00 93.62 164 PRO A O 1
ATOM 1292 N N . ALA A 1 165 ? -6.216 -4.716 8.148 1.00 92.81 165 ALA A N 1
ATOM 1293 C CA . ALA A 1 165 ? -5.136 -4.730 9.118 1.00 92.81 165 ALA A CA 1
ATOM 1294 C C . ALA A 1 165 ? -3.949 -5.536 8.572 1.00 92.81 165 ALA A C 1
ATOM 1296 O O . ALA A 1 165 ? -4.104 -6.688 8.157 1.00 92.81 165 ALA A O 1
ATOM 1297 N N . PHE A 1 166 ? -2.765 -4.932 8.586 1.00 90.00 166 PHE A N 1
ATOM 1298 C CA . PHE A 1 166 ? -1.516 -5.580 8.202 1.00 90.00 166 PHE A CA 1
ATOM 1299 C C . PHE A 1 166 ? -0.530 -5.532 9.363 1.00 90.00 166 PHE A C 1
ATOM 1301 O O . PHE A 1 166 ? -0.469 -4.536 10.086 1.00 90.00 166 PHE A O 1
ATOM 1308 N N . THR A 1 167 ? 0.273 -6.581 9.503 1.00 87.88 167 THR A N 1
ATOM 1309 C CA . THR A 1 167 ? 1.413 -6.598 10.432 1.00 87.88 167 THR A CA 1
ATOM 1310 C C . THR A 1 167 ? 2.557 -5.729 9.895 1.00 87.88 167 THR A C 1
ATOM 1312 O O . THR A 1 167 ? 2.585 -5.371 8.709 1.00 87.88 167 THR A O 1
ATOM 1315 N N . ARG A 1 168 ? 3.547 -5.377 10.729 1.00 85.69 168 ARG A N 1
ATOM 1316 C CA . ARG A 1 168 ? 4.710 -4.604 10.249 1.00 85.69 168 ARG A CA 1
ATOM 1317 C C . ARG A 1 168 ? 5.492 -5.373 9.177 1.00 85.69 168 ARG A C 1
ATOM 1319 O O . ARG A 1 168 ? 5.813 -4.761 8.154 1.00 85.69 168 ARG A O 1
ATOM 1326 N N . PRO A 1 169 ? 5.781 -6.684 9.327 1.00 86.62 169 PRO A N 1
ATOM 1327 C CA . PRO A 1 169 ? 6.401 -7.474 8.268 1.00 86.62 169 PRO A CA 1
ATOM 1328 C C . PRO A 1 169 ? 5.591 -7.485 6.970 1.00 86.62 169 PRO A C 1
ATOM 1330 O O . PRO A 1 169 ? 6.183 -7.344 5.901 1.00 86.62 169 PRO A O 1
ATOM 1333 N N . GLU A 1 170 ? 4.261 -7.599 7.041 1.00 87.69 170 GLU A N 1
ATOM 1334 C CA . GLU A 1 170 ? 3.385 -7.571 5.862 1.00 87.69 170 GLU A CA 1
ATOM 1335 C C . GLU A 1 170 ? 3.434 -6.213 5.152 1.00 87.69 170 GLU A C 1
ATOM 1337 O O . GLU A 1 170 ? 3.606 -6.159 3.931 1.00 87.69 170 GLU A O 1
ATOM 1342 N N . LEU A 1 171 ? 3.361 -5.108 5.903 1.00 86.00 171 LEU A N 1
ATOM 1343 C CA . LEU A 1 171 ? 3.509 -3.757 5.355 1.00 86.00 171 LEU A CA 1
ATOM 1344 C C . LEU A 1 171 ? 4.881 -3.566 4.707 1.00 86.00 171 LEU A C 1
ATOM 1346 O O . LEU A 1 171 ? 4.972 -3.072 3.583 1.00 86.00 171 LEU A O 1
ATOM 1350 N N . HIS A 1 172 ? 5.955 -3.997 5.371 1.00 85.50 172 HIS A N 1
ATOM 1351 C CA . HIS A 1 172 ? 7.304 -3.925 4.815 1.00 85.50 172 HIS A CA 1
ATOM 1352 C C . HIS A 1 172 ? 7.454 -4.772 3.548 1.00 85.50 172 HIS A C 1
ATOM 1354 O O . HIS A 1 172 ? 8.060 -4.313 2.579 1.00 85.50 172 HIS A O 1
ATOM 1360 N N . ALA A 1 173 ? 6.898 -5.984 3.520 1.00 88.50 173 ALA A N 1
ATOM 1361 C CA . ALA A 1 173 ? 6.915 -6.844 2.342 1.00 88.50 173 ALA A CA 1
ATOM 1362 C C . ALA A 1 173 ? 6.137 -6.215 1.179 1.00 88.50 173 ALA A C 1
ATOM 1364 O O . ALA A 1 173 ? 6.635 -6.181 0.050 1.00 88.50 173 ALA A O 1
ATOM 1365 N N . LYS A 1 174 ? 4.960 -5.645 1.460 1.00 87.06 174 LYS A N 1
ATOM 1366 C CA . LYS A 1 174 ? 4.147 -4.923 0.480 1.00 87.06 174 LYS A CA 1
ATOM 1367 C C . LYS A 1 174 ? 4.900 -3.725 -0.097 1.00 87.06 174 LYS A C 1
ATOM 1369 O O . LYS A 1 174 ? 4.996 -3.606 -1.317 1.00 87.06 174 LYS A O 1
ATOM 1374 N N . HIS A 1 175 ? 5.500 -2.891 0.752 1.00 86.44 175 HIS A N 1
ATOM 1375 C CA . HIS A 1 175 ? 6.300 -1.749 0.306 1.00 86.44 175 HIS A CA 1
ATOM 1376 C C . HIS A 1 175 ? 7.502 -2.179 -0.533 1.00 86.44 175 HIS A C 1
ATOM 1378 O O . HIS A 1 175 ? 7.708 -1.624 -1.609 1.00 86.44 175 HIS A O 1
ATOM 1384 N N . ARG A 1 176 ? 8.241 -3.221 -0.125 1.00 87.81 176 ARG A N 1
ATOM 1385 C CA . ARG A 1 176 ? 9.339 -3.765 -0.941 1.00 87.81 176 ARG A CA 1
ATOM 1386 C C . ARG A 1 176 ? 8.853 -4.246 -2.302 1.00 87.81 176 ARG A C 1
ATOM 1388 O O . ARG A 1 176 ? 9.518 -3.995 -3.301 1.00 87.81 176 ARG A O 1
ATOM 1395 N N . HIS A 1 177 ? 7.710 -4.923 -2.362 1.00 87.88 177 HIS A N 1
ATOM 1396 C CA . HIS A 1 177 ? 7.161 -5.404 -3.626 1.00 87.88 177 HIS A CA 1
ATOM 1397 C C . HIS A 1 177 ? 6.750 -4.244 -4.548 1.00 87.88 177 HIS A C 1
ATOM 1399 O O . HIS A 1 177 ? 7.047 -4.254 -5.744 1.00 87.88 177 HIS A O 1
ATOM 1405 N N . GLU A 1 178 ? 6.127 -3.202 -3.993 1.00 88.19 178 GLU A N 1
ATOM 1406 C CA . GLU A 1 178 ? 5.780 -1.982 -4.725 1.00 88.19 178 GLU A CA 1
ATOM 1407 C C . GLU A 1 178 ? 7.022 -1.216 -5.206 1.00 88.19 178 GLU A C 1
ATOM 1409 O O . GLU A 1 178 ? 7.065 -0.762 -6.353 1.00 88.19 178 GLU A O 1
ATOM 1414 N N . GLU A 1 179 ? 8.054 -1.106 -4.370 1.00 89.19 179 GLU A N 1
ATOM 1415 C CA . GLU A 1 179 ? 9.334 -0.490 -4.724 1.00 89.19 179 GLU A CA 1
ATOM 1416 C C . GLU A 1 179 ? 10.045 -1.277 -5.823 1.00 89.19 179 GLU A C 1
ATOM 1418 O O . GLU A 1 179 ? 10.428 -0.694 -6.837 1.00 89.19 179 GLU A O 1
ATOM 1423 N N . MET A 1 180 ? 10.163 -2.600 -5.683 1.00 88.25 180 MET A N 1
ATOM 1424 C CA . MET A 1 180 ? 10.746 -3.466 -6.709 1.00 88.25 180 MET A CA 1
ATOM 1425 C C . MET A 1 180 ? 10.011 -3.323 -8.041 1.00 88.25 180 MET A C 1
ATOM 1427 O O . MET A 1 180 ? 10.651 -3.221 -9.088 1.00 88.25 180 MET A O 1
ATOM 1431 N N . ARG A 1 181 ? 8.675 -3.232 -8.024 1.00 90.94 181 ARG A N 1
ATOM 1432 C CA . ARG A 1 181 ? 7.888 -2.988 -9.237 1.00 90.94 181 ARG A CA 1
ATOM 1433 C C . ARG A 1 181 ? 8.238 -1.643 -9.872 1.00 90.94 181 ARG A C 1
ATOM 1435 O O . ARG A 1 181 ? 8.464 -1.593 -11.079 1.00 90.94 181 ARG A O 1
ATOM 1442 N N . ARG A 1 182 ? 8.336 -0.563 -9.092 1.00 91.19 182 ARG A N 1
ATOM 1443 C CA . ARG A 1 182 ? 8.727 0.763 -9.609 1.00 91.19 182 ARG A CA 1
ATOM 1444 C C . ARG A 1 182 ? 10.138 0.737 -10.200 1.00 91.19 182 ARG A C 1
ATOM 1446 O O . ARG A 1 182 ? 10.344 1.220 -11.311 1.00 91.19 182 ARG A O 1
ATOM 1453 N N . TRP A 1 183 ? 11.086 0.109 -9.509 1.00 90.69 183 TRP A N 1
ATOM 1454 C CA . TRP A 1 183 ? 12.462 -0.031 -9.985 1.00 90.69 183 TRP A CA 1
ATOM 1455 C C . TRP A 1 183 ? 12.582 -0.910 -11.232 1.00 90.69 183 TRP A C 1
ATOM 1457 O O . TRP A 1 183 ? 13.392 -0.609 -12.107 1.00 90.69 183 TRP A O 1
ATOM 1467 N N . SER A 1 184 ? 11.746 -1.941 -11.375 1.00 90.12 184 SER A N 1
ATOM 1468 C CA . SER A 1 184 ? 11.742 -2.798 -12.567 1.00 90.12 184 SER A CA 1
ATOM 1469 C C . SER A 1 184 ? 11.384 -2.024 -13.842 1.00 90.12 184 SER A C 1
ATOM 1471 O O . SER A 1 184 ? 11.990 -2.237 -14.893 1.00 90.12 184 SER A O 1
ATOM 1473 N N . VAL A 1 185 ? 10.466 -1.055 -13.734 1.00 92.38 185 VAL A N 1
ATOM 1474 C CA . VAL A 1 185 ? 10.092 -0.166 -14.841 1.00 92.38 185 VAL A CA 1
ATOM 1475 C C . VAL A 1 185 ? 11.270 0.732 -15.222 1.00 92.38 185 VAL A C 1
ATOM 1477 O O . VAL A 1 185 ? 11.602 0.846 -16.400 1.00 92.38 185 VAL A O 1
ATOM 1480 N N . VAL A 1 186 ? 11.954 1.321 -14.235 1.00 92.81 186 VAL A N 1
ATOM 1481 C CA . VAL A 1 186 ? 13.140 2.165 -14.474 1.00 92.81 186 VAL A CA 1
ATOM 1482 C C . VAL A 1 186 ? 14.265 1.363 -15.138 1.00 92.81 186 VAL A C 1
ATOM 1484 O O . VAL A 1 186 ? 14.864 1.828 -16.108 1.00 92.81 186 VAL A O 1
ATOM 1487 N N . ALA A 1 187 ? 14.519 0.140 -14.668 1.00 93.56 187 ALA A N 1
ATOM 1488 C CA . ALA A 1 187 ? 15.529 -0.744 -15.242 1.00 93.56 187 ALA A CA 1
ATOM 1489 C C . ALA A 1 187 ? 15.226 -1.089 -16.711 1.00 93.56 187 ALA A C 1
ATOM 1491 O O . ALA A 1 187 ? 16.129 -1.047 -17.548 1.00 93.56 187 ALA A O 1
ATOM 1492 N N . MET A 1 188 ? 13.959 -1.356 -17.050 1.00 94.94 188 MET A N 1
ATOM 1493 C CA . MET A 1 188 ? 13.542 -1.608 -18.433 1.00 94.94 188 MET A CA 1
ATOM 1494 C C . MET A 1 188 ? 13.842 -0.408 -19.346 1.00 94.94 188 MET A C 1
ATOM 1496 O O . MET A 1 188 ? 14.406 -0.588 -20.428 1.00 94.94 188 MET A O 1
ATOM 1500 N N . PHE A 1 189 ? 13.530 0.817 -18.908 1.00 95.75 189 PHE A N 1
ATOM 1501 C CA . PHE A 1 189 ? 13.852 2.026 -19.674 1.00 95.75 189 PHE A CA 1
ATOM 1502 C C . PHE A 1 189 ? 15.362 2.220 -19.853 1.00 95.75 189 PHE A C 1
ATOM 1504 O O . PHE A 1 189 ? 15.810 2.534 -20.956 1.00 95.75 189 PHE A O 1
ATOM 1511 N N . ALA A 1 190 ? 16.158 1.990 -18.806 1.00 94.94 190 ALA A N 1
ATOM 1512 C CA . ALA A 1 190 ? 17.613 2.103 -18.887 1.00 94.94 190 ALA A CA 1
ATOM 1513 C C . ALA A 1 190 ? 18.210 1.117 -19.909 1.00 94.94 190 ALA A C 1
ATOM 1515 O O . ALA A 1 190 ? 19.040 1.504 -20.736 1.00 94.94 190 ALA A O 1
ATOM 1516 N N . VAL A 1 191 ? 17.741 -0.136 -19.914 1.00 96.62 191 VAL A N 1
ATOM 1517 C CA . VAL A 1 191 ? 18.154 -1.146 -20.901 1.00 96.62 191 VAL A CA 1
ATOM 1518 C C . VAL A 1 191 ? 17.774 -0.716 -22.319 1.00 96.62 191 VAL A C 1
ATOM 1520 O O . VAL A 1 191 ? 18.604 -0.806 -23.223 1.00 96.62 191 VAL A O 1
ATOM 1523 N N . ALA A 1 192 ? 16.563 -0.192 -22.526 1.00 96.44 192 ALA A N 1
ATOM 1524 C CA . ALA A 1 192 ? 16.133 0.288 -23.839 1.00 96.44 192 ALA A CA 1
ATOM 1525 C C . ALA A 1 192 ? 17.038 1.417 -24.366 1.00 96.44 192 ALA A C 1
ATOM 1527 O O . ALA A 1 192 ? 17.464 1.380 -25.522 1.00 96.44 192 ALA A O 1
ATOM 1528 N N . VAL A 1 193 ? 17.398 2.380 -23.511 1.00 96.62 193 VAL A N 1
ATOM 1529 C CA . VAL A 1 193 ? 18.320 3.470 -23.871 1.00 96.62 193 VAL A CA 1
ATOM 1530 C C . VAL A 1 193 ? 19.700 2.929 -24.246 1.00 96.62 193 VAL A C 1
ATOM 1532 O O . VAL A 1 193 ? 20.269 3.360 -25.251 1.00 96.62 193 VAL A O 1
ATOM 1535 N N . LEU A 1 194 ? 20.226 1.957 -23.495 1.00 96.25 194 LEU A N 1
ATOM 1536 C CA . LEU A 1 194 ? 21.513 1.327 -23.805 1.00 96.25 194 LEU A CA 1
ATOM 1537 C C . LEU A 1 194 ? 21.490 0.598 -25.153 1.00 96.25 194 LEU A C 1
ATOM 1539 O O . LEU A 1 194 ? 22.423 0.752 -25.940 1.00 96.25 194 LEU A O 1
ATOM 1543 N N . VAL A 1 195 ? 20.419 -0.140 -25.454 1.00 96.75 195 VAL A N 1
ATOM 1544 C CA . VAL A 1 195 ? 20.264 -0.846 -26.736 1.00 96.75 195 VAL A CA 1
ATOM 1545 C C . VAL A 1 195 ? 20.182 0.140 -27.902 1.00 96.75 195 VAL A C 1
ATOM 1547 O O . VAL A 1 195 ? 20.869 -0.040 -28.909 1.00 96.75 195 VAL A O 1
ATOM 1550 N N . VAL A 1 196 ? 19.392 1.210 -27.770 1.00 96.38 196 VAL A N 1
ATOM 1551 C CA . VAL A 1 196 ? 19.260 2.237 -28.816 1.00 96.38 196 VAL A CA 1
ATOM 1552 C C . VAL A 1 196 ? 20.586 2.965 -29.036 1.00 96.38 196 VAL A C 1
ATOM 1554 O O . VAL A 1 196 ? 21.036 3.083 -30.176 1.00 96.38 196 VAL A O 1
ATOM 1557 N N . SER A 1 197 ? 21.243 3.404 -27.961 1.00 95.81 197 SER A N 1
ATOM 1558 C CA . SER A 1 197 ? 22.539 4.086 -28.029 1.00 95.81 197 SER A CA 1
ATOM 1559 C C . SER A 1 197 ? 23.619 3.191 -28.645 1.00 95.81 197 SER A C 1
ATOM 1561 O O . SER A 1 197 ? 24.317 3.601 -29.576 1.00 95.81 197 SER A O 1
ATOM 1563 N N . GLY A 1 198 ? 23.697 1.928 -28.212 1.00 96.38 198 GLY A N 1
ATOM 1564 C CA . GLY A 1 198 ? 24.593 0.928 -28.792 1.00 96.38 198 GLY A CA 1
ATOM 1565 C C . GLY A 1 198 ? 24.328 0.701 -30.282 1.00 96.38 198 GLY A C 1
ATOM 1566 O O . GLY A 1 198 ? 25.265 0.679 -31.079 1.00 96.38 198 GLY A O 1
ATOM 1567 N N . GLY A 1 199 ? 23.056 0.620 -30.682 1.00 96.06 199 GLY A N 1
ATOM 1568 C CA . GLY A 1 199 ? 22.654 0.483 -32.081 1.00 96.06 199 GLY A CA 1
ATOM 1569 C C . GLY A 1 199 ? 23.038 1.689 -32.946 1.00 96.06 199 GLY A C 1
ATOM 1570 O O . GLY A 1 199 ? 23.527 1.511 -34.063 1.00 96.06 199 GLY A O 1
ATOM 1571 N N . ILE A 1 200 ? 22.864 2.913 -32.437 1.00 96.25 200 ILE A N 1
ATOM 1572 C CA . ILE A 1 200 ? 23.279 4.143 -33.130 1.00 96.25 200 ILE A CA 1
ATOM 1573 C C . ILE A 1 200 ? 24.803 4.183 -33.276 1.00 96.25 200 ILE A C 1
ATOM 1575 O O . ILE A 1 200 ? 25.299 4.392 -34.384 1.00 96.25 200 ILE A O 1
ATOM 1579 N N . ASN A 1 201 ? 25.546 3.920 -32.198 1.00 95.81 201 ASN A N 1
ATOM 1580 C CA . ASN A 1 201 ? 27.009 3.902 -32.224 1.00 95.81 201 ASN A CA 1
ATOM 1581 C C . ASN A 1 201 ? 27.554 2.849 -33.194 1.00 95.81 201 ASN A C 1
ATOM 1583 O O . ASN A 1 201 ? 28.464 3.140 -33.970 1.00 95.81 201 ASN A O 1
ATOM 1587 N N . TYR A 1 202 ? 26.963 1.653 -33.215 1.00 95.75 202 TYR A N 1
ATOM 1588 C CA . TYR A 1 202 ? 27.339 0.605 -34.161 1.00 95.75 202 TYR A CA 1
ATOM 1589 C C . TYR A 1 202 ? 27.097 1.031 -35.616 1.00 95.75 202 TYR A C 1
ATOM 1591 O O . TYR A 1 202 ? 27.977 0.879 -36.468 1.00 95.75 202 TYR A O 1
ATOM 1599 N N . LYS A 1 203 ? 25.930 1.625 -35.907 1.00 95.25 203 LYS A N 1
ATOM 1600 C CA . LYS A 1 203 ? 25.619 2.153 -37.246 1.00 95.25 203 LYS A CA 1
ATOM 1601 C C . LYS A 1 203 ? 26.597 3.247 -37.669 1.00 95.25 203 LYS A C 1
ATOM 1603 O O . LYS A 1 203 ? 27.065 3.228 -38.808 1.00 95.25 203 LYS A O 1
ATOM 1608 N N . LEU A 1 204 ? 26.918 4.176 -36.768 1.00 95.31 204 LEU A N 1
ATOM 1609 C CA . LEU A 1 204 ? 27.855 5.264 -37.041 1.00 95.31 204 LEU A CA 1
ATOM 1610 C C . LEU A 1 204 ? 29.260 4.724 -37.328 1.00 95.31 204 LEU A C 1
ATOM 1612 O O . LEU A 1 204 ? 29.870 5.117 -38.321 1.00 95.31 204 LEU A O 1
ATOM 1616 N N . TYR A 1 205 ? 29.738 3.781 -36.511 1.00 95.44 205 TYR A N 1
ATOM 1617 C CA . TYR A 1 205 ? 31.031 3.128 -36.703 1.00 95.44 205 TYR A CA 1
ATOM 1618 C C . TYR A 1 205 ? 31.119 2.428 -38.062 1.00 95.44 205 TYR A C 1
ATOM 1620 O O . TYR A 1 205 ? 32.094 2.611 -38.795 1.00 95.44 205 TYR A O 1
ATOM 1628 N N . ASN A 1 206 ? 30.086 1.665 -38.433 1.00 93.56 206 ASN A N 1
ATOM 1629 C CA . ASN A 1 206 ? 30.087 0.942 -39.699 1.00 93.56 206 ASN A CA 1
ATOM 1630 C C . ASN A 1 206 ? 30.080 1.902 -40.900 1.00 93.56 206 ASN A C 1
ATOM 1632 O O . ASN A 1 206 ? 30.875 1.737 -41.822 1.00 93.56 206 ASN A O 1
ATOM 1636 N N . ASN A 1 207 ? 29.251 2.952 -40.862 1.00 94.56 207 ASN A N 1
ATOM 1637 C CA . ASN A 1 207 ? 29.216 3.960 -41.924 1.00 94.56 207 ASN A CA 1
ATOM 1638 C C . ASN A 1 207 ? 30.555 4.712 -42.040 1.00 94.56 207 ASN A C 1
ATOM 1640 O O . ASN A 1 207 ? 31.088 4.866 -43.138 1.00 94.56 207 ASN A O 1
ATOM 1644 N N . TYR A 1 208 ? 31.146 5.111 -40.909 1.00 95.25 208 TYR A N 1
ATOM 1645 C CA . TYR A 1 208 ? 32.469 5.734 -40.883 1.00 95.25 208 TYR A CA 1
ATOM 1646 C C . TYR A 1 208 ? 33.529 4.833 -41.524 1.00 95.25 208 TYR A C 1
ATOM 1648 O O . TYR A 1 208 ? 34.292 5.291 -42.374 1.00 95.25 208 TYR A O 1
ATOM 1656 N N . LYS A 1 209 ? 33.543 3.538 -41.185 1.00 95.62 209 LYS A N 1
ATOM 1657 C CA . LYS A 1 209 ? 34.480 2.566 -41.763 1.00 95.62 209 LYS A CA 1
ATOM 1658 C C . LYS A 1 209 ? 34.320 2.455 -43.282 1.00 95.62 209 LYS A C 1
ATOM 1660 O O . LYS A 1 209 ? 35.323 2.501 -43.994 1.00 95.62 209 LYS A O 1
ATOM 1665 N N . THR A 1 210 ? 33.088 2.366 -43.788 1.00 94.69 210 THR A N 1
ATOM 1666 C CA . THR A 1 210 ? 32.815 2.324 -45.235 1.00 94.69 210 THR A CA 1
ATOM 1667 C C . THR A 1 210 ? 33.270 3.607 -45.929 1.00 94.69 210 THR A C 1
ATOM 1669 O O . THR A 1 210 ? 33.979 3.545 -46.933 1.00 94.69 210 THR A O 1
ATOM 1672 N N . LYS A 1 211 ? 32.939 4.778 -45.372 1.00 93.06 211 LYS A N 1
ATOM 1673 C CA . LYS A 1 211 ? 33.334 6.076 -45.940 1.00 93.06 211 LYS A CA 1
ATOM 1674 C C . LYS A 1 211 ? 34.843 6.294 -45.910 1.00 93.06 211 LYS A C 1
ATOM 1676 O O . LYS A 1 211 ? 35.395 6.847 -46.858 1.00 93.06 211 LYS A O 1
ATOM 1681 N N . MET A 1 212 ? 35.523 5.818 -44.871 1.00 94.56 212 MET A N 1
ATOM 1682 C CA . MET A 1 212 ? 36.978 5.893 -44.783 1.00 94.56 212 MET A CA 1
ATOM 1683 C C . MET A 1 212 ? 37.657 4.981 -45.811 1.00 94.56 212 MET A C 1
ATOM 1685 O O . MET A 1 212 ? 38.640 5.388 -46.427 1.00 94.56 212 MET A O 1
ATOM 1689 N N . ALA A 1 213 ? 37.114 3.784 -46.053 1.00 94.56 213 ALA A N 1
ATOM 1690 C CA . ALA A 1 213 ? 37.601 2.896 -47.107 1.00 94.56 213 ALA A CA 1
ATOM 1691 C C . ALA A 1 213 ? 37.412 3.516 -48.505 1.00 94.56 213 ALA A C 1
ATOM 1693 O O . ALA A 1 213 ? 38.352 3.537 -49.300 1.00 94.56 213 ALA A O 1
ATOM 1694 N N . GLU A 1 214 ? 36.238 4.098 -48.783 1.00 94.12 214 GLU A N 1
ATOM 1695 C CA . GLU A 1 214 ? 35.984 4.853 -50.021 1.00 94.12 214 GLU A CA 1
ATOM 1696 C C . GLU A 1 214 ? 36.969 6.022 -50.184 1.00 94.12 214 GLU A C 1
ATOM 1698 O O . GLU A 1 214 ? 37.517 6.233 -51.267 1.00 94.12 214 GLU A O 1
ATOM 1703 N N . TYR A 1 215 ? 37.216 6.778 -49.111 1.00 94.88 215 TYR A N 1
ATOM 1704 C CA . TYR A 1 215 ? 38.155 7.898 -49.117 1.00 94.88 215 TYR A CA 1
ATOM 1705 C C . TYR A 1 215 ? 39.589 7.444 -49.410 1.00 94.88 215 TYR A C 1
ATOM 1707 O O . TYR A 1 215 ? 40.263 8.038 -50.253 1.00 94.88 215 TYR A O 1
ATOM 1715 N N . GLN A 1 216 ? 40.050 6.369 -48.763 1.00 94.00 216 GLN A N 1
ATOM 1716 C CA . GLN A 1 216 ? 41.374 5.805 -49.018 1.00 94.00 216 GLN A CA 1
ATOM 1717 C C . GLN A 1 216 ? 41.513 5.325 -50.467 1.00 94.00 216 GLN A C 1
ATOM 1719 O O . GLN A 1 216 ? 42.501 5.671 -51.111 1.00 94.00 216 GLN A O 1
ATOM 1724 N N . ALA A 1 217 ? 40.506 4.635 -51.013 1.00 94.31 217 ALA A N 1
ATOM 1725 C CA . ALA A 1 217 ? 40.505 4.186 -52.407 1.00 94.31 217 ALA A CA 1
ATOM 1726 C C . ALA A 1 217 ? 40.561 5.358 -53.407 1.00 94.31 217 ALA A C 1
ATOM 1728 O O . ALA A 1 217 ? 41.312 5.329 -54.385 1.00 94.31 217 ALA A O 1
ATOM 1729 N N . ARG A 1 218 ? 39.808 6.437 -53.151 1.00 94.06 218 ARG A N 1
ATOM 1730 C CA . ARG A 1 218 ? 39.873 7.658 -53.973 1.00 94.06 218 ARG A CA 1
ATOM 1731 C C . ARG A 1 218 ? 41.243 8.323 -53.888 1.00 94.06 218 ARG A C 1
ATOM 1733 O O . ARG A 1 218 ? 41.780 8.733 -54.911 1.00 94.06 218 ARG A O 1
ATOM 1740 N N . LYS A 1 219 ? 41.837 8.388 -52.696 1.00 94.38 219 LYS A N 1
ATOM 1741 C CA . LYS A 1 219 ? 43.177 8.953 -52.501 1.00 94.38 219 LYS A CA 1
ATOM 1742 C C . LYS A 1 219 ? 44.252 8.146 -53.234 1.00 94.38 219 LYS A C 1
ATOM 1744 O O . LYS A 1 219 ? 45.135 8.738 -53.846 1.00 94.38 219 LYS A O 1
ATOM 1749 N N . THR A 1 220 ? 44.166 6.814 -53.224 1.00 94.56 220 THR A N 1
ATOM 1750 C CA . THR A 1 220 ? 45.092 5.965 -53.989 1.00 94.56 220 THR A CA 1
ATOM 1751 C C . THR A 1 220 ? 44.938 6.156 -55.495 1.00 94.56 220 THR A C 1
ATOM 1753 O O . THR A 1 220 ? 45.946 6.210 -56.189 1.00 94.56 220 THR A O 1
ATOM 1756 N N . LEU A 1 221 ? 43.707 6.323 -55.996 1.00 94.25 221 LEU A N 1
ATOM 1757 C CA . LEU A 1 221 ? 43.460 6.613 -57.414 1.00 94.25 221 LEU A CA 1
ATOM 1758 C C . LEU A 1 221 ? 44.038 7.966 -57.834 1.00 94.25 221 LEU A C 1
ATOM 1760 O O . LEU A 1 221 ? 44.652 8.053 -58.890 1.00 94.25 221 LEU A O 1
ATOM 1764 N N . ILE A 1 222 ? 43.873 9.005 -57.010 1.00 93.44 222 ILE A N 1
ATOM 1765 C CA . ILE A 1 222 ? 44.469 10.323 -57.271 1.00 93.44 222 ILE A CA 1
ATOM 1766 C C . ILE A 1 222 ? 45.992 10.202 -57.357 1.00 93.44 222 ILE A C 1
ATOM 1768 O O . ILE A 1 222 ? 46.577 10.640 -58.341 1.00 93.44 222 ILE A O 1
ATOM 1772 N N . ASN A 1 223 ? 46.623 9.535 -56.387 1.00 94.44 223 ASN A N 1
ATOM 1773 C CA . ASN A 1 223 ? 48.072 9.333 -56.402 1.00 94.44 223 ASN A CA 1
ATOM 1774 C C . ASN A 1 223 ? 48.542 8.547 -57.639 1.00 94.44 223 ASN A C 1
ATOM 1776 O O . ASN A 1 223 ? 49.559 8.901 -58.229 1.00 94.44 223 ASN A O 1
ATOM 1780 N N . ASP A 1 224 ? 47.824 7.494 -58.042 1.00 94.00 224 ASP A N 1
ATOM 1781 C CA . ASP A 1 224 ? 48.155 6.724 -59.248 1.00 94.00 224 ASP A CA 1
ATOM 1782 C C . ASP A 1 224 ? 48.033 7.585 -60.515 1.00 94.00 224 ASP A C 1
ATOM 1784 O O . ASP A 1 224 ? 48.926 7.584 -61.361 1.00 94.00 224 ASP A O 1
ATOM 1788 N N . LEU A 1 225 ? 46.968 8.386 -60.627 1.00 92.00 225 LEU A N 1
ATOM 1789 C CA . LEU A 1 225 ? 46.788 9.324 -61.736 1.00 92.00 225 LEU A CA 1
ATOM 1790 C C . LEU A 1 225 ? 47.887 10.389 -61.774 1.00 92.00 225 LEU A C 1
ATOM 1792 O O . LEU A 1 225 ? 48.394 10.678 -62.856 1.00 92.00 225 LEU A O 1
ATOM 1796 N N . ASP A 1 226 ? 48.299 10.926 -60.627 1.00 91.75 226 ASP A N 1
ATOM 17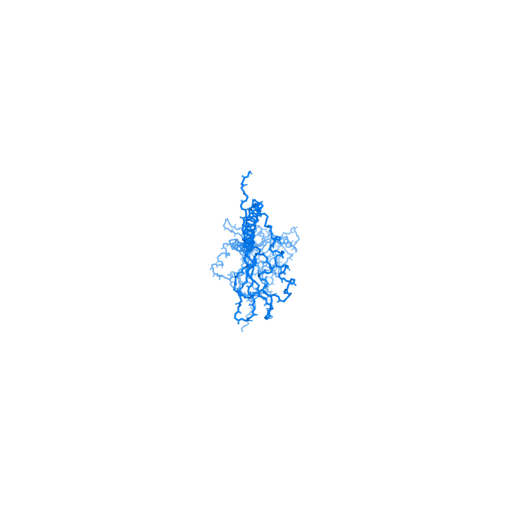97 C CA . ASP A 1 226 ? 49.400 11.889 -60.541 1.00 91.75 226 ASP A CA 1
ATOM 1798 C C . ASP A 1 226 ? 50.736 11.263 -60.963 1.00 91.75 226 ASP A C 1
ATOM 1800 O O . ASP A 1 226 ? 51.498 11.879 -61.712 1.00 91.75 226 ASP A O 1
ATOM 1804 N N . ILE A 1 227 ? 51.009 10.017 -60.555 1.00 89.94 227 ILE A N 1
ATOM 1805 C CA . ILE A 1 227 ? 52.198 9.266 -60.986 1.00 89.94 227 ILE A CA 1
ATOM 1806 C C . ILE A 1 227 ? 52.167 9.041 -62.501 1.00 89.94 227 ILE A C 1
ATOM 1808 O O . ILE A 1 227 ? 53.166 9.297 -63.176 1.00 89.94 227 ILE A O 1
ATOM 1812 N N . ARG A 1 228 ? 51.026 8.616 -63.059 1.00 87.31 228 ARG A N 1
ATOM 1813 C CA . ARG A 1 228 ? 50.858 8.431 -64.511 1.00 87.31 228 ARG A CA 1
ATOM 1814 C C . ARG A 1 228 ? 51.014 9.743 -65.271 1.00 87.31 228 ARG A C 1
ATOM 1816 O O . ARG A 1 228 ? 51.722 9.782 -66.272 1.00 87.31 228 ARG A O 1
ATOM 1823 N N . ALA A 1 229 ? 50.410 10.826 -64.789 1.00 85.56 229 ALA A N 1
ATOM 1824 C CA . ALA A 1 229 ? 50.532 12.149 -65.389 1.00 85.56 229 ALA A CA 1
ATOM 1825 C C . ALA A 1 229 ? 51.983 12.654 -65.349 1.00 85.56 229 ALA A C 1
ATOM 1827 O O . ALA A 1 229 ? 52.474 13.215 -66.329 1.00 85.56 229 ALA A O 1
ATOM 1828 N N . ALA A 1 230 ? 52.700 12.422 -64.247 1.00 83.00 230 ALA A N 1
ATOM 1829 C CA . ALA A 1 230 ? 54.123 12.723 -64.144 1.00 83.00 230 ALA A CA 1
ATOM 1830 C C . ALA A 1 230 ? 54.970 11.854 -65.091 1.00 83.00 230 ALA A C 1
ATOM 1832 O O . ALA A 1 230 ? 55.918 12.366 -65.687 1.00 83.00 230 ALA A O 1
ATOM 1833 N N . GLY A 1 231 ? 54.617 10.577 -65.269 1.00 81.50 231 GLY A N 1
ATOM 1834 C CA . GLY A 1 231 ? 55.221 9.672 -66.251 1.00 81.50 231 GLY A CA 1
ATOM 1835 C C . GLY A 1 231 ? 55.059 10.185 -67.682 1.00 81.50 231 GLY A C 1
ATOM 1836 O O . GLY A 1 231 ? 56.056 10.389 -68.368 1.00 81.50 231 GLY A O 1
ATOM 1837 N N . LEU A 1 232 ? 53.832 10.529 -68.080 1.00 76.00 232 LEU A N 1
ATOM 1838 C CA . LEU A 1 232 ? 53.526 11.109 -69.395 1.00 76.00 232 LEU A CA 1
ATOM 1839 C C . LEU A 1 232 ? 54.234 12.453 -69.630 1.00 76.00 232 LEU A C 1
ATOM 1841 O O . LEU A 1 232 ? 54.655 12.746 -70.742 1.00 76.00 232 LEU A O 1
ATOM 1845 N N . ARG A 1 233 ? 54.407 13.282 -68.590 1.00 69.00 233 ARG A N 1
ATOM 1846 C CA . ARG A 1 233 ? 55.192 14.528 -68.687 1.00 69.00 233 ARG A CA 1
ATOM 1847 C C . ARG A 1 233 ? 56.694 14.277 -68.848 1.00 69.00 233 ARG A C 1
ATOM 1849 O O . ARG A 1 233 ? 57.377 15.099 -69.456 1.00 69.00 233 ARG A O 1
ATOM 1856 N N . ARG A 1 234 ? 57.221 13.194 -68.265 1.00 67.44 234 ARG A N 1
ATOM 1857 C CA . ARG A 1 234 ? 58.637 12.799 -68.378 1.00 67.44 234 ARG A CA 1
ATOM 1858 C C . ARG A 1 234 ? 58.939 12.113 -69.703 1.00 67.44 234 ARG A C 1
ATOM 1860 O O . ARG A 1 234 ? 60.038 12.293 -70.222 1.00 67.44 234 ARG A O 1
ATOM 1867 N N . GLU A 1 235 ? 57.969 11.406 -70.274 1.00 61.81 235 GLU A N 1
ATOM 1868 C CA . GLU A 1 235 ? 57.983 10.956 -71.666 1.00 61.81 235 GLU A CA 1
ATOM 1869 C C . GLU A 1 235 ? 57.809 12.156 -72.609 1.00 61.81 235 GLU A C 1
ATOM 1871 O O . GLU A 1 235 ? 56.807 12.342 -73.293 1.00 61.81 235 GLU A O 1
ATOM 1876 N N . ARG A 1 236 ? 58.831 13.015 -72.656 1.00 51.56 236 ARG A N 1
ATOM 1877 C CA . ARG A 1 236 ? 59.014 13.965 -73.751 1.00 51.56 236 ARG A CA 1
ATOM 1878 C C . ARG A 1 236 ? 59.093 13.133 -75.032 1.00 51.56 236 ARG A C 1
ATOM 1880 O O . ARG A 1 236 ? 59.982 12.290 -75.139 1.00 51.56 236 ARG A O 1
ATOM 1887 N N . LEU A 1 237 ? 58.184 13.356 -75.985 1.00 53.53 237 LEU A N 1
ATOM 1888 C CA . LEU A 1 237 ? 58.266 12.761 -77.323 1.00 53.53 237 LEU A CA 1
ATOM 1889 C C . LEU A 1 237 ? 59.665 13.051 -77.887 1.00 53.53 237 LEU A C 1
ATOM 1891 O O . LEU A 1 237 ? 59.971 14.188 -78.238 1.00 53.53 237 LEU A O 1
ATOM 1895 N N . ALA A 1 238 ? 60.536 12.039 -77.909 1.00 56.25 238 ALA A N 1
ATOM 1896 C CA . ALA A 1 238 ? 61.933 12.187 -78.326 1.00 56.25 238 ALA A CA 1
ATOM 1897 C C . ALA A 1 238 ? 62.060 12.571 -79.810 1.00 56.25 238 ALA A C 1
ATOM 1899 O O . ALA A 1 238 ? 63.096 13.067 -80.243 1.00 56.25 238 ALA A O 1
ATOM 1900 N N . VAL A 1 239 ? 60.995 12.351 -80.579 1.00 55.28 239 VAL A N 1
ATOM 1901 C CA . VAL A 1 239 ? 60.881 12.686 -81.991 1.00 55.28 239 VAL A CA 1
ATOM 1902 C C . VAL A 1 239 ? 59.511 13.321 -82.185 1.00 55.28 239 VAL A C 1
ATOM 1904 O O . VAL A 1 239 ? 58.496 12.703 -81.867 1.00 55.28 239 VAL A O 1
ATOM 1907 N N . LEU A 1 240 ? 59.474 14.554 -82.696 1.00 55.59 240 LEU A N 1
ATOM 1908 C CA . LEU A 1 240 ? 58.248 15.100 -83.267 1.00 55.59 240 LEU A CA 1
ATOM 1909 C C . LEU A 1 240 ? 58.032 14.360 -84.599 1.00 55.59 240 LEU A C 1
ATOM 1911 O O . LEU A 1 240 ? 58.895 14.477 -85.472 1.00 55.59 240 LEU A O 1
ATOM 1915 N N . PRO A 1 241 ? 56.961 13.569 -84.778 1.00 58.75 241 PRO A N 1
ATOM 1916 C CA . PRO A 1 241 ? 56.733 12.897 -86.050 1.00 58.75 241 PRO A CA 1
ATOM 1917 C C . PRO A 1 241 ? 56.448 13.952 -87.130 1.00 58.75 241 PRO A C 1
ATOM 1919 O O . PRO A 1 241 ? 55.395 14.590 -87.126 1.00 58.75 241 PRO A O 1
ATOM 1922 N N . ASN A 1 242 ? 57.408 14.178 -88.033 1.00 62.00 242 ASN A N 1
ATOM 1923 C CA . ASN A 1 242 ? 57.223 15.044 -89.195 1.00 62.00 242 ASN A CA 1
ATOM 1924 C C . ASN A 1 242 ? 56.525 14.250 -90.307 1.00 62.00 242 ASN A C 1
ATOM 1926 O O . ASN A 1 242 ? 57.170 13.690 -91.186 1.00 62.00 242 ASN A O 1
ATOM 1930 N N . ASN A 1 243 ? 55.195 14.198 -90.251 1.00 67.88 243 ASN A N 1
ATOM 1931 C CA . ASN A 1 243 ? 54.376 13.459 -91.217 1.00 67.88 243 ASN A CA 1
ATOM 1932 C C . ASN A 1 243 ? 53.996 14.300 -92.454 1.00 67.88 243 ASN A C 1
ATOM 1934 O O . ASN A 1 243 ? 53.080 13.922 -93.185 1.00 67.88 243 ASN A O 1
ATOM 1938 N N . GLY A 1 244 ? 54.658 15.443 -92.685 1.00 71.00 244 GLY A N 1
ATOM 1939 C CA . GLY A 1 244 ? 54.324 16.369 -93.775 1.00 71.00 244 GLY A CA 1
ATOM 1940 C C . GLY A 1 244 ? 54.406 15.720 -95.157 1.00 71.00 244 GLY A C 1
ATOM 1941 O O . GLY A 1 244 ? 53.474 15.832 -95.943 1.00 71.00 244 GLY A O 1
ATOM 1942 N N . LEU A 1 245 ? 55.453 14.931 -95.409 1.00 71.19 245 LEU A N 1
ATOM 1943 C CA . LEU A 1 245 ? 55.650 14.268 -96.702 1.00 71.19 245 LEU A CA 1
ATOM 1944 C C . LEU A 1 245 ? 54.616 13.167 -96.974 1.00 71.19 245 LEU A C 1
ATOM 1946 O O . LEU A 1 245 ? 54.148 13.024 -98.101 1.00 71.19 245 LEU A O 1
ATOM 1950 N N . VAL A 1 246 ? 54.208 12.411 -95.947 1.00 78.00 246 VAL A N 1
ATOM 1951 C CA . VAL A 1 246 ? 53.130 11.414 -96.079 1.00 78.00 246 VAL A CA 1
ATOM 1952 C C . VAL A 1 246 ? 51.811 12.112 -96.409 1.00 78.00 246 VAL A C 1
ATOM 1954 O O . VAL A 1 246 ? 51.073 11.651 -97.279 1.00 78.00 246 VAL A O 1
ATOM 1957 N N . LEU A 1 247 ? 51.535 13.248 -95.763 1.00 78.44 247 LEU A N 1
ATOM 1958 C CA . LEU A 1 247 ? 50.351 14.052 -96.050 1.00 78.44 247 LEU A CA 1
ATOM 1959 C C . LEU A 1 247 ? 50.376 14.605 -97.481 1.00 78.44 247 LEU A C 1
ATOM 1961 O O . LEU A 1 247 ? 49.359 14.523 -98.165 1.00 78.44 247 LEU A O 1
ATOM 1965 N N . ASP A 1 248 ? 51.524 15.094 -97.955 1.00 81.25 248 ASP A N 1
ATOM 1966 C CA . ASP A 1 248 ? 51.695 15.587 -99.325 1.00 81.25 248 ASP A CA 1
ATOM 1967 C C . ASP A 1 248 ? 51.492 14.473 -100.364 1.00 81.25 248 ASP A C 1
ATOM 1969 O O . ASP A 1 248 ? 50.794 14.682 -101.360 1.00 81.25 248 ASP A O 1
ATOM 1973 N N . ARG A 1 249 ? 52.018 13.263 -100.112 1.00 81.88 249 ARG A N 1
ATOM 1974 C CA . ARG A 1 249 ? 51.798 12.078 -100.965 1.00 81.88 249 ARG A CA 1
ATOM 1975 C C . ARG A 1 249 ? 50.320 11.682 -101.004 1.00 81.88 249 ARG A C 1
ATOM 1977 O O . ARG A 1 249 ? 49.780 11.446 -102.083 1.00 81.88 249 ARG A O 1
ATOM 1984 N N . LEU A 1 250 ? 49.641 11.658 -99.854 1.00 81.06 250 LEU A N 1
ATOM 1985 C CA . LEU A 1 250 ? 48.201 11.379 -99.783 1.00 81.06 250 LEU A CA 1
ATOM 1986 C C . LEU A 1 250 ? 47.386 12.454 -100.518 1.00 81.06 250 LEU A C 1
ATOM 1988 O O . LEU A 1 250 ? 46.498 12.120 -101.299 1.00 81.06 250 LEU A O 1
ATOM 1992 N N . LEU A 1 251 ? 47.712 13.736 -100.332 1.00 82.69 251 LEU A N 1
ATOM 1993 C CA . LEU A 1 251 ? 47.091 14.852 -101.052 1.00 82.69 251 LEU A CA 1
ATOM 1994 C C . LEU A 1 251 ? 47.292 14.744 -102.566 1.00 82.69 251 LEU A C 1
ATOM 1996 O O . LEU A 1 251 ? 46.351 14.993 -103.317 1.00 82.69 251 LEU A O 1
ATOM 2000 N N . ALA A 1 252 ? 48.486 14.364 -103.024 1.00 80.94 252 ALA A N 1
ATOM 2001 C CA . ALA A 1 252 ? 48.763 14.143 -104.440 1.00 80.94 252 ALA A CA 1
ATOM 2002 C C . ALA A 1 252 ? 47.904 13.003 -105.013 1.00 80.94 252 ALA A C 1
ATOM 2004 O O . ALA A 1 252 ? 47.308 13.171 -106.077 1.00 80.94 252 ALA A O 1
ATOM 2005 N N . ILE A 1 253 ? 47.759 11.893 -104.277 1.00 82.31 253 ILE A N 1
ATOM 2006 C CA . ILE A 1 253 ? 46.879 10.779 -104.662 1.00 82.31 253 ILE A CA 1
ATOM 2007 C C . ILE A 1 253 ? 45.422 11.247 -104.760 1.00 82.31 253 ILE A C 1
ATOM 2009 O O . ILE A 1 253 ? 44.791 11.036 -105.791 1.00 82.31 253 ILE A O 1
ATOM 2013 N N . PHE A 1 254 ? 44.896 11.939 -103.744 1.00 81.44 254 PHE A N 1
ATOM 2014 C CA . PHE A 1 254 ? 43.503 12.411 -103.748 1.00 81.44 254 PHE A CA 1
ATOM 2015 C C . PHE A 1 254 ? 43.222 13.507 -104.785 1.00 81.44 254 PHE A C 1
ATOM 2017 O O . PHE A 1 254 ? 42.080 13.673 -105.207 1.00 81.44 254 PHE A O 1
ATOM 2024 N N . ARG A 1 255 ? 44.239 14.256 -105.230 1.00 83.31 255 ARG A N 1
ATOM 2025 C CA . ARG A 1 255 ? 44.105 15.182 -106.367 1.00 83.31 255 ARG A CA 1
ATOM 2026 C C . ARG A 1 255 ? 43.968 14.444 -107.698 1.00 83.31 255 ARG A C 1
ATOM 2028 O O . ARG A 1 255 ? 43.242 14.920 -108.565 1.00 83.31 255 ARG A O 1
ATOM 2035 N N . LEU A 1 256 ? 44.666 13.320 -107.859 1.00 81.69 256 LEU A N 1
ATOM 2036 C CA . LEU A 1 256 ? 44.639 12.505 -109.077 1.00 81.69 256 LEU A CA 1
ATOM 2037 C C . LEU A 1 256 ? 43.417 11.578 -109.127 1.00 81.69 256 LEU A C 1
ATOM 2039 O O . LEU A 1 256 ? 42.835 11.394 -110.193 1.00 81.69 256 LEU A O 1
ATOM 2043 N N . ASP A 1 257 ? 42.996 11.045 -107.981 1.00 81.88 257 ASP A N 1
ATOM 2044 C CA . ASP A 1 257 ? 41.771 10.261 -107.829 1.00 81.88 257 ASP A CA 1
ATOM 2045 C C . ASP A 1 257 ? 41.010 10.666 -106.552 1.00 81.88 257 ASP A C 1
ATOM 2047 O O . ASP A 1 257 ? 41.222 10.096 -105.476 1.00 81.88 257 ASP A O 1
ATOM 2051 N N . PRO A 1 258 ? 40.068 11.622 -106.658 1.00 81.25 258 PRO A N 1
ATOM 2052 C CA . PRO A 1 258 ? 39.243 12.059 -105.531 1.00 81.25 258 PRO A CA 1
ATOM 2053 C C . PRO A 1 258 ? 38.340 10.966 -104.94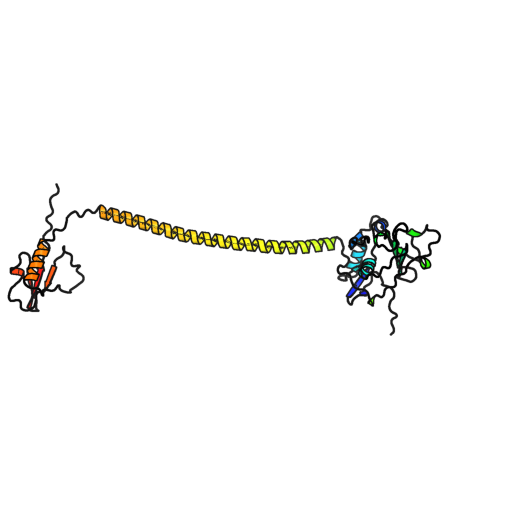6 1.00 81.25 258 PRO A C 1
ATOM 2055 O O . PRO A 1 258 ? 37.761 11.160 -103.880 1.00 81.25 258 PRO A O 1
ATOM 2058 N N . LYS A 1 259 ? 38.171 9.841 -105.652 1.00 80.81 259 LYS A N 1
ATOM 2059 C CA . LYS A 1 259 ? 37.324 8.715 -105.242 1.00 80.81 259 LYS A CA 1
ATOM 2060 C C . LYS A 1 259 ? 38.133 7.543 -104.678 1.00 80.81 259 LYS A C 1
ATOM 2062 O O . LYS A 1 259 ? 37.553 6.484 -104.437 1.00 80.81 259 LYS A O 1
ATOM 2067 N N . ALA A 1 260 ? 39.435 7.719 -104.439 1.00 78.94 260 ALA A N 1
ATOM 2068 C CA . ALA A 1 260 ? 40.242 6.722 -103.751 1.00 78.94 260 ALA A CA 1
ATOM 2069 C C . ALA A 1 260 ? 39.657 6.421 -102.356 1.00 78.94 260 ALA A C 1
ATOM 2071 O O . ALA A 1 260 ? 39.246 7.322 -101.624 1.00 78.94 260 ALA A O 1
ATOM 2072 N N . THR A 1 261 ? 39.605 5.146 -101.975 1.00 78.00 261 THR A N 1
ATOM 2073 C CA . THR A 1 261 ? 39.020 4.697 -100.699 1.00 78.00 261 THR A CA 1
ATOM 2074 C C . THR A 1 261 ? 40.018 3.882 -99.893 1.00 78.00 261 THR A C 1
ATOM 2076 O O . THR A 1 261 ? 40.885 3.212 -100.445 1.00 78.00 261 THR A O 1
ATOM 2079 N N . THR A 1 262 ? 39.914 3.915 -98.567 1.00 73.44 262 THR A N 1
ATOM 2080 C CA . THR A 1 262 ? 40.687 3.018 -97.705 1.00 73.44 262 THR A CA 1
ATOM 2081 C C . THR A 1 262 ? 40.025 1.631 -97.669 1.00 73.44 262 THR A C 1
ATOM 2083 O O . THR A 1 262 ? 38.809 1.532 -97.481 1.00 73.44 262 THR A O 1
ATOM 2086 N N . PRO A 1 263 ? 40.779 0.531 -97.853 1.00 68.38 263 PRO A N 1
ATOM 2087 C CA . PRO A 1 263 ? 40.225 -0.814 -97.772 1.00 68.38 263 PRO A CA 1
ATOM 2088 C C . PRO A 1 263 ? 39.748 -1.125 -96.345 1.00 68.38 263 PRO A C 1
ATOM 2090 O O . PRO A 1 263 ? 40.464 -0.904 -95.373 1.00 68.38 263 PRO A O 1
ATOM 2093 N N . LEU A 1 264 ? 38.555 -1.710 -96.217 1.00 60.38 264 LEU A N 1
ATOM 2094 C CA . LEU A 1 264 ? 37.920 -2.082 -94.938 1.00 60.38 264 LEU A CA 1
ATOM 2095 C C . LEU A 1 264 ? 38.521 -3.337 -94.259 1.00 60.38 264 LEU A C 1
ATOM 2097 O O . LEU A 1 264 ? 37.887 -3.945 -93.397 1.00 60.38 264 LEU A O 1
ATOM 2101 N N . ILE A 1 265 ? 39.725 -3.774 -94.635 1.00 53.88 265 ILE A N 1
ATOM 2102 C CA . ILE A 1 265 ? 40.233 -5.100 -94.254 1.00 53.88 265 ILE A CA 1
ATOM 2103 C C . ILE A 1 265 ? 41.122 -5.029 -93.001 1.00 53.88 265 ILE A C 1
ATOM 2105 O O . ILE A 1 265 ? 42.313 -4.748 -93.080 1.00 53.88 265 ILE A O 1
ATOM 2109 N N . GLY A 1 266 ? 40.509 -5.375 -91.861 1.00 51.16 266 GLY A N 1
ATOM 2110 C CA . GLY A 1 266 ? 41.112 -6.062 -90.708 1.00 51.16 266 GLY A CA 1
ATOM 2111 C C . GLY A 1 266 ? 41.998 -5.238 -89.772 1.00 51.16 266 GLY A C 1
ATOM 2112 O O . GLY A 1 266 ? 43.146 -5.011 -90.112 1.00 51.16 266 GLY A O 1
ATOM 2113 N N . ASN A 1 267 ? 41.480 -4.891 -88.576 1.00 47.06 267 ASN A N 1
ATOM 2114 C CA . ASN A 1 267 ? 42.132 -4.547 -87.283 1.00 47.06 267 ASN A CA 1
ATOM 2115 C C . ASN A 1 267 ? 43.551 -3.924 -87.252 1.00 47.06 267 ASN A C 1
ATOM 2117 O O . ASN A 1 267 ? 44.218 -3.946 -86.217 1.00 47.06 267 ASN A O 1
ATOM 2121 N N . LYS A 1 268 ? 44.027 -3.326 -88.338 1.00 51.97 268 LYS A N 1
ATOM 2122 C CA . LYS A 1 268 ? 45.261 -2.560 -88.386 1.00 51.97 268 LYS A CA 1
ATOM 2123 C C . LYS A 1 268 ? 44.883 -1.116 -88.129 1.00 51.97 268 LYS A C 1
ATOM 2125 O O . LYS A 1 268 ? 44.230 -0.475 -88.947 1.00 51.97 268 LYS A O 1
ATOM 2130 N N . VAL A 1 269 ? 45.256 -0.637 -86.947 1.00 50.59 269 VAL A N 1
ATOM 2131 C CA . VAL A 1 269 ? 45.135 0.767 -86.561 1.00 50.59 269 VAL A CA 1
ATOM 2132 C C . VAL A 1 269 ? 45.882 1.594 -87.606 1.00 50.59 269 VAL A C 1
ATOM 2134 O O . VAL A 1 269 ? 47.107 1.552 -87.669 1.00 50.59 269 VAL A O 1
ATOM 2137 N N . THR A 1 270 ? 45.146 2.320 -88.445 1.00 52.19 270 THR A N 1
ATOM 2138 C CA . THR A 1 270 ? 45.711 3.311 -89.360 1.00 52.19 270 THR A CA 1
ATOM 2139 C C . THR A 1 270 ? 46.252 4.464 -88.526 1.00 52.19 270 THR A C 1
ATOM 2141 O O . THR A 1 270 ? 45.499 5.327 -88.076 1.00 52.19 270 THR A O 1
ATOM 2144 N N . SER A 1 271 ? 47.555 4.454 -88.278 1.00 57.25 271 SER A N 1
ATOM 2145 C CA . SER A 1 271 ? 48.286 5.575 -87.692 1.00 57.25 271 SER A CA 1
ATOM 2146 C C . SER A 1 271 ? 49.198 6.196 -88.751 1.00 57.25 271 SER A C 1
ATOM 2148 O O . SER A 1 271 ? 49.593 5.523 -89.699 1.00 57.25 271 SER A O 1
ATOM 2150 N N . PHE A 1 272 ? 49.595 7.455 -88.576 1.00 56.44 272 PHE A N 1
ATOM 2151 C CA . PHE A 1 272 ? 50.557 8.116 -89.472 1.00 56.44 272 PHE A CA 1
ATOM 2152 C C . PHE A 1 272 ? 51.962 7.479 -89.469 1.00 56.44 272 PHE A C 1
ATOM 2154 O O . PHE A 1 272 ? 52.800 7.831 -90.290 1.00 56.44 272 PHE A O 1
ATOM 2161 N N . ALA A 1 273 ? 52.227 6.559 -88.536 1.00 56.97 273 ALA A N 1
ATOM 2162 C CA . ALA A 1 273 ? 53.477 5.810 -88.425 1.00 56.97 273 ALA A CA 1
ATOM 2163 C C . ALA A 1 273 ? 53.397 4.406 -89.061 1.00 56.97 273 ALA A C 1
ATOM 2165 O O . ALA A 1 273 ? 54.342 3.627 -88.961 1.00 56.97 273 ALA A O 1
ATOM 2166 N N . THR A 1 274 ? 52.266 4.060 -89.678 1.00 65.56 274 THR A N 1
ATOM 2167 C CA . THR A 1 274 ? 52.021 2.763 -90.328 1.00 65.56 274 THR A CA 1
ATOM 2168 C C . THR A 1 274 ? 51.776 2.948 -91.822 1.00 65.56 274 THR A C 1
ATOM 2170 O O . THR A 1 274 ? 51.419 4.036 -92.258 1.00 65.56 274 THR A O 1
ATOM 2173 N N . GLU A 1 275 ? 51.959 1.889 -92.613 1.00 70.81 275 GLU A N 1
ATOM 2174 C CA . GLU A 1 275 ? 51.647 1.902 -94.048 1.00 70.81 275 GLU A CA 1
ATOM 2175 C C . GLU A 1 275 ? 50.191 2.318 -94.297 1.00 70.81 275 GLU A C 1
ATOM 2177 O O . GLU A 1 275 ? 49.260 1.714 -93.755 1.00 70.81 275 GLU A O 1
ATOM 2182 N N . HIS A 1 276 ? 49.992 3.319 -95.154 1.00 74.06 276 HIS A N 1
ATOM 2183 C CA . HIS A 1 276 ? 48.663 3.698 -95.617 1.00 74.06 276 HIS A CA 1
ATOM 2184 C C . HIS A 1 276 ? 48.355 2.953 -96.910 1.00 74.06 276 HIS A C 1
ATOM 2186 O O . HIS A 1 276 ? 49.089 3.065 -97.891 1.00 74.06 276 HIS A O 1
ATOM 2192 N N . ARG A 1 277 ? 47.254 2.198 -96.908 1.00 77.00 277 ARG A N 1
ATOM 2193 C CA . ARG A 1 277 ? 46.750 1.495 -98.090 1.00 77.00 277 ARG A CA 1
ATOM 2194 C C . ARG A 1 277 ? 45.533 2.221 -98.634 1.00 77.00 277 ARG A C 1
ATOM 2196 O O . ARG A 1 277 ? 44.605 2.513 -97.879 1.00 77.00 277 ARG A O 1
ATOM 2203 N N . LEU A 1 278 ? 45.540 2.503 -99.928 1.00 78.88 278 LEU A N 1
ATOM 2204 C CA . LEU A 1 278 ? 44.433 3.124 -100.649 1.00 78.88 278 LEU A CA 1
ATOM 2205 C C . LEU A 1 278 ? 44.074 2.265 -101.858 1.00 78.88 278 LEU A C 1
ATOM 2207 O O . LEU A 1 278 ? 44.944 1.703 -102.511 1.00 78.88 278 LEU A O 1
ATOM 2211 N N . LEU A 1 279 ? 42.788 2.175 -102.161 1.00 79.50 279 LEU A N 1
ATOM 2212 C CA . LEU A 1 279 ? 42.259 1.569 -103.374 1.00 79.50 279 LEU A CA 1
ATOM 2213 C C . LEU A 1 279 ? 41.785 2.680 -104.300 1.00 79.50 279 LEU A C 1
ATOM 2215 O O . LEU A 1 279 ? 40.948 3.496 -103.907 1.00 79.50 279 LEU A O 1
ATOM 2219 N N . THR A 1 280 ? 42.306 2.703 -105.522 1.00 79.50 280 THR A N 1
ATOM 2220 C CA . THR A 1 280 ? 41.857 3.652 -106.541 1.00 79.50 280 THR A CA 1
ATOM 2221 C C . THR A 1 280 ? 40.501 3.257 -107.127 1.00 79.50 280 THR A C 1
ATOM 2223 O O . THR A 1 280 ? 40.030 2.126 -106.978 1.00 79.50 280 THR A O 1
ATOM 2226 N N . SER A 1 281 ? 39.883 4.177 -107.859 1.00 77.94 281 SER A N 1
ATOM 2227 C CA . SER A 1 281 ? 38.711 3.910 -108.688 1.00 77.94 281 SER A CA 1
ATOM 2228 C C . SER A 1 281 ? 38.992 2.809 -109.730 1.00 77.94 281 SER A C 1
ATOM 2230 O O . SER A 1 281 ? 40.121 2.704 -110.222 1.00 77.94 281 SER A O 1
ATOM 2232 N N . PRO A 1 282 ? 37.990 1.992 -110.110 1.00 73.25 282 PRO A N 1
ATOM 2233 C CA . PRO A 1 282 ? 38.147 1.011 -111.183 1.00 73.25 282 PRO A CA 1
ATOM 2234 C C . PRO A 1 282 ? 38.404 1.703 -112.532 1.00 73.25 282 PRO A C 1
ATOM 2236 O O . PRO A 1 282 ? 37.812 2.748 -112.803 1.00 73.25 282 PRO A O 1
ATOM 2239 N N . ASN A 1 283 ? 39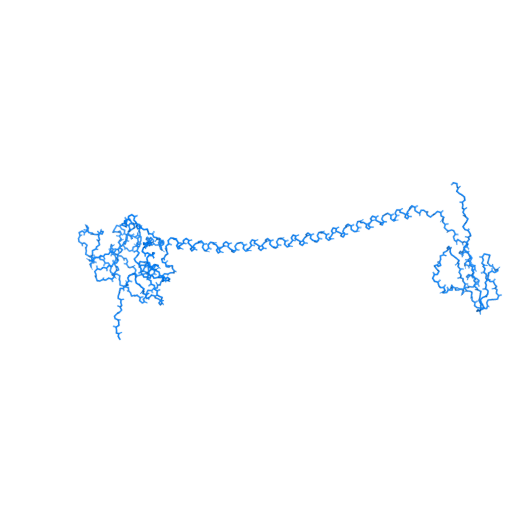.212 1.088 -113.402 1.00 65.00 283 ASN A N 1
ATOM 2240 C CA . ASN A 1 283 ? 39.495 1.538 -114.779 1.00 65.00 283 ASN A CA 1
ATOM 2241 C C . ASN A 1 283 ? 40.259 2.871 -114.906 1.00 65.00 283 ASN A C 1
ATOM 2243 O O . ASN A 1 283 ? 40.059 3.622 -115.864 1.00 65.00 283 ASN A O 1
ATOM 2247 N N . LEU A 1 284 ? 41.163 3.167 -113.972 1.00 72.06 284 LEU A N 1
ATOM 2248 C CA . LEU A 1 284 ? 42.112 4.269 -114.129 1.00 72.06 284 LEU A CA 1
ATOM 2249 C C . LEU A 1 284 ? 43.092 3.984 -115.277 1.00 72.06 284 LEU A C 1
ATOM 2251 O O . LEU A 1 284 ? 43.758 2.953 -115.305 1.00 72.06 284 LEU A O 1
ATOM 2255 N N . THR A 1 285 ? 43.195 4.921 -116.220 1.00 67.12 285 THR A N 1
ATOM 2256 C CA . THR A 1 285 ? 44.119 4.856 -117.366 1.00 67.12 285 THR A CA 1
ATOM 2257 C C . THR A 1 285 ? 45.567 5.184 -116.999 1.00 67.12 285 THR A C 1
ATOM 2259 O O . THR A 1 285 ? 46.465 4.949 -117.805 1.00 67.12 285 THR A O 1
ATOM 2262 N N . ILE A 1 286 ? 45.803 5.721 -115.798 1.00 74.31 286 ILE A N 1
ATOM 2263 C CA . ILE A 1 286 ? 47.116 6.144 -115.306 1.00 74.31 286 ILE A CA 1
ATOM 2264 C C . ILE A 1 286 ? 47.432 5.384 -114.019 1.00 74.31 286 ILE A C 1
ATOM 2266 O O . ILE A 1 286 ? 46.621 5.334 -113.095 1.00 74.31 286 ILE A O 1
ATOM 2270 N N . ASP A 1 287 ? 48.636 4.827 -113.957 1.00 75.88 287 ASP A N 1
ATOM 2271 C CA . ASP A 1 287 ? 49.192 4.221 -112.752 1.00 75.88 287 ASP A CA 1
ATOM 2272 C C . ASP A 1 287 ? 49.675 5.322 -111.789 1.00 75.88 287 ASP A C 1
ATOM 2274 O O . ASP A 1 287 ? 50.734 5.925 -111.986 1.00 75.88 287 ASP A O 1
ATOM 2278 N N . ILE A 1 288 ? 48.875 5.607 -110.756 1.00 75.88 288 ILE A N 1
ATOM 2279 C CA . ILE A 1 288 ? 49.134 6.685 -109.785 1.00 75.88 288 ILE A CA 1
ATOM 2280 C C . ILE A 1 288 ? 50.425 6.431 -108.988 1.00 75.88 288 ILE A C 1
ATOM 2282 O O . ILE A 1 288 ? 51.117 7.387 -108.638 1.00 75.88 288 ILE A O 1
ATOM 2286 N N . GLY A 1 289 ? 50.807 5.167 -108.761 1.00 72.12 289 GLY A N 1
ATOM 2287 C CA . GLY A 1 289 ? 52.044 4.833 -108.042 1.00 72.12 289 GLY A CA 1
ATOM 2288 C C . GLY A 1 289 ? 53.311 5.236 -108.800 1.00 72.12 289 GLY A C 1
ATOM 2289 O O . GLY A 1 289 ? 54.321 5.555 -108.189 1.00 72.12 289 GLY A O 1
ATOM 2290 N N . LYS A 1 290 ? 53.254 5.326 -110.135 1.00 74.94 290 LYS A N 1
ATOM 2291 C CA . LYS A 1 290 ? 54.367 5.856 -110.944 1.00 74.94 290 LYS A CA 1
ATOM 2292 C C . LYS A 1 290 ? 54.393 7.382 -111.013 1.00 74.94 290 LYS A C 1
ATOM 2294 O O . LYS A 1 290 ? 55.418 7.950 -111.378 1.00 74.94 290 LYS A O 1
ATOM 2299 N N . ALA A 1 291 ? 53.277 8.039 -110.700 1.00 75.31 291 ALA A N 1
ATOM 2300 C CA . ALA A 1 291 ? 53.142 9.492 -110.755 1.00 75.31 291 ALA A CA 1
ATOM 2301 C C . ALA A 1 291 ? 53.535 10.184 -109.438 1.00 75.31 291 ALA A C 1
ATOM 2303 O O . ALA A 1 291 ? 53.871 11.367 -109.453 1.00 75.31 291 ALA A O 1
ATOM 2304 N N . VAL A 1 292 ? 53.491 9.467 -108.309 1.00 76.62 292 VAL A N 1
ATOM 2305 C CA . VAL A 1 292 ? 53.806 9.999 -106.975 1.00 76.62 292 VAL A CA 1
ATOM 2306 C C . VAL A 1 292 ? 55.011 9.261 -106.392 1.00 76.62 292 VAL A C 1
ATOM 2308 O O . VAL A 1 292 ? 54.951 8.067 -106.112 1.00 76.62 292 VAL A O 1
ATOM 2311 N N . GLU A 1 293 ? 56.112 9.980 -106.181 1.00 72.88 293 GLU A N 1
ATOM 2312 C CA . GLU A 1 293 ? 57.352 9.413 -105.642 1.00 72.88 293 GLU A CA 1
ATOM 2313 C C . GLU A 1 293 ? 57.158 8.859 -104.215 1.00 72.88 293 GLU A C 1
ATOM 2315 O O . GLU A 1 293 ? 56.620 9.530 -103.328 1.00 72.88 293 GLU A O 1
ATOM 2320 N N . GLY A 1 294 ? 57.608 7.620 -103.986 1.00 71.50 294 GLY A N 1
ATOM 2321 C CA . GLY A 1 294 ? 57.479 6.931 -102.694 1.00 71.50 294 GLY A CA 1
ATOM 2322 C C . GLY A 1 294 ? 56.145 6.207 -102.474 1.00 71.50 294 GLY A C 1
ATOM 2323 O O . GLY A 1 294 ? 55.862 5.790 -101.351 1.00 71.50 294 GLY A O 1
ATOM 2324 N N . VAL A 1 295 ? 55.331 6.046 -103.523 1.00 79.56 295 VAL A N 1
ATOM 2325 C CA . VAL A 1 295 ? 54.099 5.244 -103.515 1.00 79.56 295 VAL A CA 1
ATOM 2326 C C . VAL A 1 295 ? 54.316 4.011 -104.384 1.00 79.56 295 VAL A C 1
ATOM 2328 O O . VAL A 1 295 ? 54.748 4.123 -105.526 1.00 79.56 295 VAL A O 1
ATOM 2331 N N . THR A 1 296 ? 54.017 2.826 -103.861 1.00 80.44 296 THR A N 1
ATOM 2332 C CA . THR A 1 296 ? 54.030 1.592 -104.663 1.00 80.44 296 THR A CA 1
ATOM 2333 C C . THR A 1 296 ? 52.606 1.232 -105.060 1.00 80.44 296 THR A C 1
ATOM 2335 O O . THR A 1 296 ? 51.681 1.420 -104.271 1.00 80.44 296 THR A O 1
ATOM 2338 N N . SER A 1 297 ? 52.414 0.774 -106.295 1.00 81.88 297 SER A N 1
ATOM 2339 C CA . SER A 1 297 ? 51.110 0.389 -106.832 1.00 81.88 297 SER A CA 1
ATOM 2340 C C . SER A 1 297 ? 51.125 -1.060 -107.303 1.00 81.88 297 SER A C 1
ATOM 2342 O O . SER A 1 297 ? 52.016 -1.483 -108.038 1.00 81.88 297 SER A O 1
ATOM 2344 N N . GLU A 1 298 ? 50.106 -1.820 -106.912 1.00 80.81 298 GLU A N 1
ATOM 2345 C CA . GLU A 1 298 ? 49.840 -3.159 -107.440 1.00 80.81 298 GLU A CA 1
ATOM 2346 C C . GLU A 1 298 ? 48.420 -3.207 -108.013 1.00 80.81 298 GLU A C 1
ATOM 2348 O O . GLU A 1 298 ? 47.464 -2.748 -107.388 1.00 80.81 298 GLU A O 1
ATOM 2353 N N . LEU A 1 299 ? 48.259 -3.731 -109.232 1.00 75.69 299 LEU A N 1
ATOM 2354 C CA . LEU A 1 299 ? 46.942 -3.859 -109.856 1.00 75.69 299 LEU A CA 1
ATOM 2355 C C . LEU A 1 299 ? 46.206 -5.062 -109.256 1.00 75.69 299 LEU A C 1
ATOM 2357 O O . LEU A 1 299 ? 46.632 -6.204 -109.412 1.00 75.69 299 LEU A O 1
ATOM 2361 N N . ASN A 1 300 ? 45.077 -4.813 -108.598 1.00 73.88 300 ASN A N 1
ATOM 2362 C CA . ASN A 1 300 ? 44.244 -5.864 -108.025 1.00 73.88 300 ASN A CA 1
ATOM 2363 C C . ASN A 1 300 ? 43.318 -6.473 -109.101 1.00 73.88 300 ASN A C 1
ATOM 2365 O O . ASN A 1 300 ? 42.973 -5.834 -110.098 1.00 73.88 300 ASN A O 1
ATOM 2369 N N . ASN A 1 301 ? 42.806 -7.678 -108.844 1.00 68.50 301 ASN A N 1
ATOM 2370 C CA . ASN A 1 301 ? 41.848 -8.440 -109.658 1.00 68.50 301 ASN A CA 1
ATOM 2371 C C . ASN A 1 301 ? 40.525 -7.699 -109.968 1.00 68.50 301 ASN A C 1
ATOM 2373 O O . ASN A 1 301 ? 39.692 -8.213 -110.709 1.00 68.50 301 ASN A O 1
ATOM 2377 N N . ARG A 1 302 ? 40.309 -6.502 -109.401 1.00 67.69 302 ARG A N 1
ATOM 2378 C CA . ARG A 1 302 ? 39.156 -5.618 -109.651 1.00 67.69 302 ARG A CA 1
ATOM 2379 C C . ARG A 1 302 ? 39.453 -4.465 -110.623 1.00 67.69 302 ARG A C 1
ATOM 2381 O O . ARG A 1 302 ? 38.659 -3.533 -110.693 1.00 67.69 302 ARG A O 1
ATOM 2388 N N . MET A 1 303 ? 40.580 -4.508 -111.342 1.00 69.44 303 MET A N 1
ATOM 2389 C CA . MET A 1 303 ? 41.047 -3.426 -112.231 1.00 69.44 303 MET A CA 1
ATOM 2390 C C . MET A 1 303 ? 41.185 -2.067 -111.516 1.00 69.44 303 MET A C 1
ATOM 2392 O O . MET A 1 303 ? 40.956 -1.008 -112.100 1.00 69.44 303 MET A O 1
ATOM 2396 N N . ALA A 1 304 ? 41.547 -2.113 -110.234 1.00 74.38 304 ALA A N 1
ATOM 2397 C CA . ALA A 1 304 ? 41.874 -0.964 -109.396 1.00 74.38 304 ALA A CA 1
ATOM 2398 C C . ALA A 1 304 ? 43.305 -1.133 -108.875 1.00 74.38 304 ALA A C 1
ATOM 2400 O O . ALA A 1 304 ? 43.729 -2.262 -108.610 1.00 74.38 304 ALA A O 1
ATOM 2401 N N . PHE A 1 305 ? 44.038 -0.034 -108.723 1.00 77.56 305 PHE A N 1
ATOM 2402 C CA . PHE A 1 305 ? 45.371 -0.049 -108.133 1.00 77.56 305 PHE A CA 1
ATOM 2403 C C . PHE A 1 305 ? 45.257 -0.002 -106.605 1.00 77.56 305 PHE A C 1
ATOM 2405 O O . PHE A 1 305 ? 44.547 0.837 -106.046 1.00 77.56 305 PHE A O 1
ATOM 2412 N N . GLU A 1 306 ? 45.950 -0.909 -105.923 1.00 81.38 306 GLU A N 1
ATOM 2413 C CA . GLU A 1 306 ? 46.231 -0.805 -104.496 1.00 81.38 306 GLU A CA 1
ATOM 2414 C C . GLU A 1 306 ? 47.512 0.010 -104.331 1.00 81.38 306 GLU A C 1
ATOM 2416 O O . GLU A 1 306 ? 48.585 -0.404 -104.764 1.00 81.38 306 GLU A O 1
ATOM 2421 N N . LEU A 1 307 ? 47.377 1.198 -103.750 1.00 80.62 307 LEU A N 1
ATOM 2422 C CA . LEU A 1 307 ? 48.473 2.109 -103.466 1.00 80.62 307 LEU A CA 1
ATOM 2423 C C . LEU A 1 307 ? 48.937 1.892 -102.030 1.00 80.62 307 LEU A C 1
ATOM 2425 O O . LEU A 1 307 ? 48.147 2.030 -101.092 1.00 80.62 307 LEU A O 1
ATOM 2429 N N . VAL A 1 308 ? 50.220 1.596 -101.855 1.00 79.94 308 VAL A N 1
ATOM 2430 C CA . VAL A 1 308 ? 50.870 1.505 -100.549 1.00 79.94 308 VAL A CA 1
ATOM 2431 C C . VAL A 1 308 ? 51.797 2.702 -100.389 1.00 79.94 308 VAL A C 1
ATOM 2433 O O . VAL A 1 308 ? 52.793 2.848 -101.103 1.00 79.94 308 VAL A O 1
ATOM 2436 N N . VAL A 1 309 ? 51.451 3.568 -99.438 1.00 79.31 309 VAL A N 1
ATOM 2437 C CA . VAL A 1 309 ? 52.280 4.693 -99.002 1.00 79.31 309 VAL A CA 1
ATOM 2438 C C . VAL A 1 309 ? 53.011 4.255 -97.737 1.00 79.31 309 VAL A C 1
ATOM 2440 O O . VAL A 1 309 ? 52.410 4.152 -96.661 1.00 79.31 309 VAL A O 1
ATOM 2443 N N . SER A 1 310 ? 54.301 3.954 -97.866 1.00 72.88 310 SER A N 1
ATOM 2444 C CA . SER A 1 310 ? 55.143 3.604 -96.722 1.00 72.88 310 SER A CA 1
ATOM 2445 C C . SER A 1 310 ? 55.530 4.865 -95.936 1.00 72.88 310 SER A C 1
ATOM 2447 O O . SER A 1 310 ? 55.788 5.909 -96.546 1.00 72.88 310 SER A O 1
ATOM 2449 N N . PRO A 1 311 ? 55.578 4.799 -94.592 1.00 68.31 311 PRO A N 1
ATOM 2450 C CA . PRO A 1 311 ? 56.149 5.878 -93.796 1.00 68.31 311 PRO A CA 1
ATOM 2451 C C . PRO A 1 311 ? 57.646 6.007 -94.109 1.00 68.31 311 PRO A C 1
ATOM 2453 O O . PRO A 1 311 ? 58.312 5.010 -94.400 1.00 68.31 311 PRO A O 1
ATOM 2456 N N . ASP A 1 312 ? 58.183 7.225 -94.045 1.00 66.06 312 ASP A N 1
ATOM 2457 C CA . ASP A 1 312 ? 59.614 7.434 -94.269 1.00 66.06 312 ASP A CA 1
ATOM 2458 C C . ASP A 1 312 ? 60.445 6.705 -93.191 1.00 66.06 312 ASP A C 1
ATOM 2460 O O . ASP A 1 312 ? 60.021 6.610 -92.029 1.00 66.06 312 ASP A O 1
ATOM 2464 N N . PRO A 1 313 ? 61.642 6.189 -93.536 1.00 58.19 313 PRO A N 1
ATOM 2465 C CA . PRO A 1 313 ? 62.532 5.604 -92.547 1.00 58.19 313 PRO A CA 1
ATOM 2466 C C . PRO A 1 313 ? 62.878 6.662 -91.499 1.00 58.19 313 PRO A C 1
ATOM 2468 O O . PRO A 1 313 ? 63.321 7.763 -91.826 1.00 58.19 313 PRO A O 1
ATOM 2471 N N . VAL A 1 314 ? 62.684 6.323 -90.223 1.00 56.56 314 VAL A N 1
ATOM 2472 C CA . VAL A 1 314 ? 63.047 7.196 -89.103 1.00 56.56 314 VAL A CA 1
ATOM 2473 C C . VAL A 1 314 ? 64.542 7.495 -89.198 1.00 56.56 314 VAL A C 1
ATOM 2475 O O . VAL A 1 314 ? 65.373 6.638 -88.888 1.00 56.56 314 VAL A O 1
ATOM 2478 N N . ILE A 1 315 ? 64.895 8.713 -89.614 1.00 51.03 315 ILE A N 1
ATOM 2479 C CA . ILE A 1 315 ? 66.273 9.195 -89.552 1.00 51.03 315 ILE A CA 1
ATOM 2480 C C . ILE A 1 315 ? 66.599 9.331 -88.065 1.00 51.03 315 ILE A C 1
ATOM 2482 O O . ILE A 1 315 ? 66.182 10.281 -87.400 1.00 51.03 315 ILE A O 1
ATOM 2486 N N . LYS A 1 316 ? 67.300 8.338 -87.509 1.00 46.41 316 LYS A N 1
ATOM 2487 C CA . LYS A 1 316 ? 67.864 8.429 -86.162 1.00 46.41 316 LYS A CA 1
ATOM 2488 C C . LYS A 1 316 ? 68.886 9.561 -86.180 1.00 46.41 316 LYS A C 1
ATOM 2490 O O . LYS A 1 316 ? 69.996 9.374 -86.662 1.00 46.41 316 LYS A O 1
ATOM 2495 N N . GLY A 1 317 ? 68.504 10.731 -85.676 1.00 44.09 317 GLY A N 1
ATOM 2496 C CA . GLY A 1 317 ? 69.462 11.792 -85.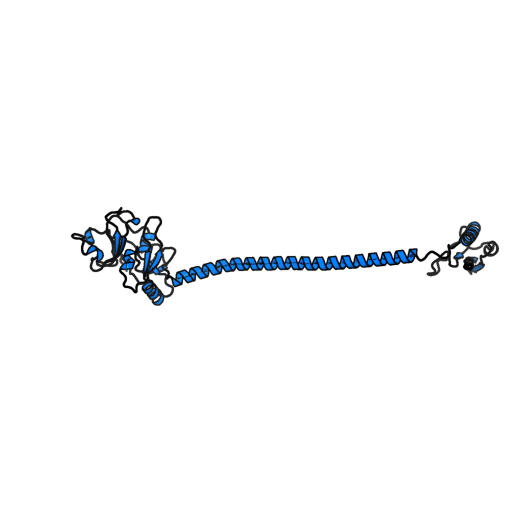397 1.00 44.09 317 GLY A CA 1
ATOM 2497 C C . GLY A 1 317 ? 70.504 11.273 -84.409 1.00 44.09 317 GLY A C 1
ATOM 2498 O O . GLY A 1 317 ? 70.153 10.796 -83.326 1.00 44.09 317 GLY A O 1
ATOM 2499 N N . GLU A 1 318 ? 71.776 11.317 -84.798 1.00 35.66 318 GLU A N 1
ATOM 2500 C CA . GLU A 1 318 ? 72.887 11.078 -83.884 1.00 35.66 318 GLU A CA 1
ATOM 2501 C C . GLU A 1 318 ? 72.826 12.087 -82.737 1.00 35.66 318 GLU A C 1
ATOM 2503 O O . GLU A 1 318 ? 72.616 13.287 -82.934 1.00 35.66 318 GLU A O 1
ATOM 2508 N N . ARG A 1 319 ? 72.979 11.570 -81.518 1.00 39.56 319 ARG A N 1
ATOM 2509 C CA . ARG A 1 319 ? 73.033 12.366 -80.294 1.00 39.56 319 ARG A CA 1
ATOM 2510 C C . ARG A 1 319 ? 74.212 13.341 -80.373 1.00 39.56 319 ARG A C 1
ATOM 2512 O O . ARG A 1 319 ? 75.346 12.903 -80.554 1.00 39.56 319 ARG A O 1
ATOM 2519 N N . LYS A 1 320 ? 73.946 14.624 -80.147 1.00 35.00 320 LYS A N 1
ATOM 2520 C CA . LYS A 1 320 ? 74.898 15.536 -79.508 1.00 35.00 320 LYS A CA 1
ATOM 2521 C C . LYS A 1 320 ? 74.361 15.898 -78.136 1.00 35.00 320 LYS A C 1
ATOM 2523 O O . LYS A 1 320 ? 73.135 16.137 -78.049 1.00 35.00 320 LYS A O 1
#

Radius of gyration: 60.02 Å; chains: 1; bounding box: 112×39×159 Å

Sequence (320 aa):
MDQTPIKYTPLGEPIVIDGQEVIVFRDVLGAESTRKGGEKEVFTVIEPASPSGRPAILIDENELNRMREDYPGIKVFGLWQILFHNEKVTLGTEVVVYPLDDNEGAYIRLDRNRDLYSASSIISSGEYVDNFISELAGVVDFVLAEDAIRLEVDLSQLKLPKTPAFTRPELHAKHRHEEMRRWSVVAMFAVAVLVVSGGINYKLYNNYKTKMAEYQARKTLINDLDIRAAGLRRERLAVLPNNGLVLDRLLAIFRLDPKATTPLIGNKVTSFATEHRLLTSPNLTIDIGKAVEGVTSELNNRMAFELVVSPDPVIKGERK

pLDDT: mean 82.09, std 14.29, range [35.0, 96.75]